Protein AF-A0AAP0BQ71-F1 (afdb_monomer_lite)

pLDDT: mean 83.01, std 11.77, range [46.38, 97.44]

Radius of gyration: 25.7 Å; chains: 1; bounding box: 79×38×67 Å

Foldseek 3Di:
DLVVVVPVDLVFKDLQQAAVVRDHDDPVLVSLVSLLCLLLLLLLLCQVSIDTDDPVVVVVSVVVSVVSPVVLVVVLVVVLVVVVVPVPPDVVVLVVLLVVLLVCQLVVCCVQVVDDSVLSNVQSVSLLLSVHHNPDDQRGSVSSNVCSPSSSVSSSSSVNVVVVVVVVVVVVVVVVVCVVCVPVVVVVVVVVVVVVVVVVVVVVVVVVVD

Sequence (210 aa):
MVLLIGAFSTHHFKGLRLDEKNESIPRKQFFFFSIYFQVVSITTVGYGDIVPLTDKVKVLSCFIAILRASVLNLFISSIISDIFDFRKIRIRYITFTVLIIFVLGVVVIHFTEKYNFGNSLYLTIMSFTSVGYDDISFKSSHGRLFASIWLILATTAWYLILNIVPIIIKRHRRDHELQRYPSIYDLTTRIRLEEKYKYVSLFLFSQLIC

Secondary structure (DSSP, 8-state):
-HHHHHHS-GGGBGGGT--TTSPPPPHHHHHHHHHHHHHHHHTT---SSS-B-SHHHHHHHHHHHHHHHHHHHHHHHHHHHHHHH-TT--HHHHHHHHHHHHHHHHHHHHHHH---HHHHHHHHHHHHTT---SSS---SHHHHHHHHHHHHHHHHHHHHHHHHHHHHHHHHHHHHHHHH-HHHHHHHHHHHHHHHHHHHHHHHHHHH--

Structure (mmCIF, N/CA/C/O backbone):
data_AF-A0AAP0BQ71-F1
#
_entry.id   AF-A0AAP0BQ71-F1
#
loop_
_atom_site.group_PDB
_atom_site.id
_atom_site.type_symbol
_atom_site.label_atom_id
_atom_site.label_alt_id
_atom_site.label_comp_id
_atom_site.label_asym_id
_atom_site.label_entity_id
_atom_site.label_seq_id
_atom_site.pdbx_PDB_ins_code
_atom_site.Cartn_x
_atom_site.Cartn_y
_atom_site.Cartn_z
_atom_site.occupancy
_atom_site.B_iso_or_equiv
_atom_site.auth_seq_id
_atom_site.auth_comp_id
_atom_site.auth_asym_id
_atom_site.auth_atom_id
_atom_site.pdbx_PDB_model_num
ATOM 1 N N . MET A 1 1 ? 4.556 12.831 15.016 1.00 49.97 1 MET A N 1
ATOM 2 C CA . MET A 1 1 ? 3.361 12.730 14.141 1.00 49.97 1 MET A CA 1
ATOM 3 C C . MET A 1 1 ? 2.256 11.843 14.731 1.00 49.97 1 MET A C 1
ATOM 5 O O . MET A 1 1 ? 1.148 12.336 14.874 1.00 49.97 1 MET A O 1
ATOM 9 N N . VAL A 1 2 ? 2.535 10.599 15.159 1.00 47.12 2 VAL A N 1
ATOM 10 C CA . VAL A 1 2 ? 1.573 9.729 15.893 1.00 47.12 2 VAL A CA 1
ATOM 11 C C . VAL A 1 2 ? 1.037 10.398 17.172 1.00 47.12 2 VAL A C 1
ATOM 13 O O . VAL A 1 2 ? -0.159 10.363 17.439 1.00 47.12 2 VAL A O 1
ATOM 16 N N . LEU A 1 3 ? 1.904 11.118 17.893 1.00 46.38 3 LEU A N 1
ATOM 17 C CA . LEU A 1 3 ? 1.552 11.858 19.112 1.00 46.38 3 LEU A CA 1
ATOM 18 C C . LEU A 1 3 ? 0.614 13.055 18.885 1.00 46.38 3 LEU A C 1
ATOM 20 O O . LEU A 1 3 ? -0.126 13.406 19.792 1.00 46.38 3 LEU A O 1
ATOM 24 N N . LEU A 1 4 ? 0.599 13.661 17.690 1.00 54.19 4 LEU A N 1
ATOM 25 C CA . LEU A 1 4 ? -0.272 14.813 17.411 1.00 54.19 4 LEU A CA 1
ATOM 26 C C . LEU A 1 4 ? -1.744 14.397 17.376 1.00 54.19 4 LEU A C 1
ATOM 28 O O . LEU A 1 4 ? -2.586 15.109 17.900 1.00 54.19 4 LEU A O 1
ATOM 32 N N . ILE A 1 5 ? -2.050 13.219 16.827 1.00 54.03 5 ILE A N 1
ATOM 33 C CA . ILE A 1 5 ? -3.418 12.678 16.831 1.00 54.03 5 ILE A CA 1
ATOM 34 C C . ILE A 1 5 ? -3.759 12.086 18.192 1.00 54.03 5 ILE A C 1
ATOM 36 O O . ILE A 1 5 ? -4.876 12.263 18.655 1.00 54.03 5 ILE A O 1
ATOM 40 N N . GLY A 1 6 ? -2.780 11.482 18.874 1.00 49.38 6 GLY A N 1
ATOM 41 C CA . GLY A 1 6 ? -2.972 11.043 20.253 1.00 49.38 6 GLY A CA 1
ATOM 42 C C . GLY A 1 6 ? -3.262 12.185 21.239 1.00 49.38 6 GLY A C 1
ATOM 43 O O . GLY A 1 6 ? -3.907 11.954 22.258 1.00 49.38 6 GLY A O 1
ATOM 44 N N . ALA A 1 7 ? -2.821 13.410 20.925 1.00 4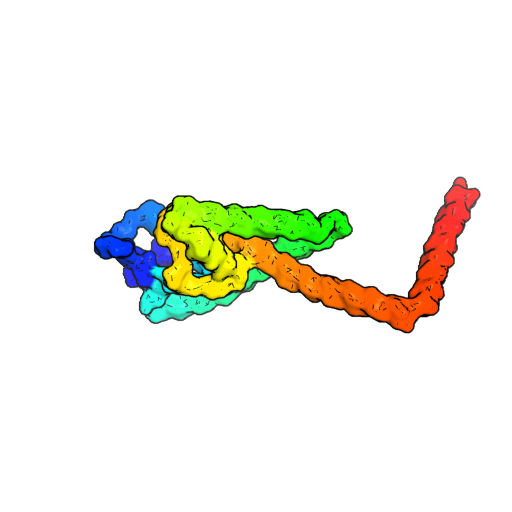9.38 7 ALA A N 1
ATOM 45 C CA . ALA A 1 7 ? -3.110 14.622 21.689 1.00 49.38 7 ALA A CA 1
ATOM 46 C C . ALA A 1 7 ? -4.485 15.239 21.363 1.00 49.38 7 ALA A C 1
ATOM 48 O O . ALA A 1 7 ? -5.067 15.913 22.214 1.00 49.38 7 ALA A O 1
ATOM 49 N N . PHE A 1 8 ? -5.035 15.001 20.166 1.00 55.22 8 PHE A N 1
ATOM 50 C CA . PHE A 1 8 ? -6.410 15.382 19.842 1.00 55.22 8 PHE A CA 1
ATOM 51 C C . PHE A 1 8 ? -7.369 14.338 20.422 1.00 55.22 8 PHE A C 1
ATOM 53 O O . PHE A 1 8 ? -7.457 13.209 19.949 1.00 55.22 8 PHE A O 1
ATOM 60 N N . SER A 1 9 ? -8.084 14.734 21.475 1.00 56.66 9 SER A N 1
ATOM 61 C CA . SER A 1 9 ? -9.090 13.922 22.168 1.00 56.66 9 SER A CA 1
ATOM 62 C C . SER A 1 9 ? -10.019 13.158 21.204 1.00 56.66 9 SER A C 1
ATOM 64 O O . SER A 1 9 ? -10.401 13.680 20.150 1.00 56.66 9 SER A O 1
ATOM 66 N N . THR A 1 10 ? -10.428 11.942 21.595 1.00 59.53 10 THR A N 1
ATOM 67 C CA . THR A 1 10 ? -11.352 11.032 20.873 1.00 59.53 10 THR A CA 1
ATOM 68 C C . THR A 1 10 ? -12.600 11.734 20.331 1.00 59.53 10 THR A C 1
ATOM 70 O O . THR A 1 10 ? -13.155 11.329 19.313 1.00 59.53 10 THR A O 1
ATOM 73 N N . HIS A 1 11 ? -13.016 12.836 20.957 1.00 60.19 11 HIS A N 1
ATOM 74 C CA . HIS A 1 11 ? -14.148 13.661 20.546 1.00 60.19 11 HIS A CA 1
ATOM 75 C C . HIS A 1 11 ? -14.000 14.355 19.179 1.00 60.19 11 HIS A C 1
ATOM 77 O O . HIS A 1 11 ? -14.983 14.891 18.671 1.00 60.19 11 HIS A O 1
ATOM 83 N N . HIS A 1 12 ? -12.826 14.360 18.550 1.00 72.75 12 HIS A N 1
ATOM 84 C CA . HIS A 1 12 ? -12.637 15.021 17.253 1.00 72.75 12 HIS A CA 1
ATOM 85 C C . HIS A 1 12 ? -12.778 14.101 16.032 1.00 72.75 12 HIS A C 1
ATOM 87 O O . HIS A 1 12 ? -12.750 14.604 14.908 1.00 72.75 12 HIS A O 1
ATOM 93 N N . PHE A 1 13 ? -12.975 12.791 16.219 1.00 73.75 13 PHE A N 1
ATOM 94 C CA . PHE A 1 13 ? -12.982 11.805 15.131 1.00 73.75 13 PHE A CA 1
ATOM 95 C C . PHE A 1 13 ? -14.179 10.843 15.214 1.00 73.75 13 PHE A C 1
ATOM 97 O O . PHE A 1 13 ? -14.529 10.372 16.294 1.00 73.75 13 PHE A O 1
ATOM 104 N N . LYS A 1 14 ? -14.807 10.536 14.067 1.00 70.44 14 LYS A N 1
ATOM 105 C CA . LYS A 1 14 ? -16.031 9.707 13.985 1.00 70.44 14 LYS A CA 1
ATOM 106 C C . LYS A 1 14 ? -15.783 8.255 14.405 1.00 70.44 14 LYS A C 1
ATOM 108 O O . LYS A 1 14 ? -16.442 7.771 15.315 1.00 70.44 14 LYS A O 1
ATOM 113 N N . GLY A 1 15 ? -14.779 7.605 13.819 1.00 64.25 15 GLY A N 1
ATOM 114 C CA . GLY A 1 15 ? -14.428 6.203 14.093 1.00 64.25 15 GLY A CA 1
ATOM 115 C C . GLY A 1 15 ? -13.671 5.954 15.404 1.00 64.25 15 GLY A C 1
ATOM 116 O O . GLY A 1 15 ? -13.185 4.852 15.626 1.00 64.25 15 GLY A O 1
ATOM 117 N N . LEU A 1 16 ? -13.522 6.975 16.255 1.00 64.44 16 LEU A N 1
ATOM 118 C CA . LEU A 1 16 ? -12.805 6.923 17.539 1.00 64.44 16 LEU A CA 1
ATOM 119 C C . LEU A 1 16 ? -13.714 7.222 18.746 1.00 64.44 16 LEU A C 1
ATOM 121 O O . LEU A 1 16 ? -13.252 7.153 19.885 1.00 64.44 16 LEU A O 1
ATOM 125 N N . ARG A 1 17 ? -14.981 7.590 18.508 1.00 56.19 17 ARG A N 1
ATOM 126 C CA . ARG A 1 17 ? -15.933 7.972 19.561 1.00 56.19 17 ARG A CA 1
ATOM 127 C C . ARG A 1 17 ? -16.641 6.776 20.190 1.00 56.19 17 ARG A C 1
ATOM 129 O O . ARG A 1 17 ? -16.822 6.780 21.403 1.00 56.19 17 ARG A O 1
ATOM 136 N N . LEU A 1 18 ? -17.066 5.812 19.380 1.00 60.44 18 LEU A N 1
ATOM 137 C CA . LEU A 1 18 ? -17.974 4.741 19.780 1.00 60.44 18 LEU A CA 1
ATOM 138 C C . LEU A 1 18 ? -17.615 3.476 18.998 1.00 60.44 18 LEU A C 1
ATOM 140 O O . LEU A 1 18 ? -17.388 3.553 17.788 1.00 60.44 18 LEU A O 1
ATOM 144 N N . ASP A 1 19 ? -17.517 2.339 19.683 1.00 62.53 19 ASP A N 1
ATOM 145 C CA . ASP A 1 19 ? -17.457 1.041 19.014 1.00 62.53 19 ASP A CA 1
ATOM 146 C C . ASP A 1 19 ? -18.825 0.689 18.388 1.00 62.53 19 ASP A C 1
ATOM 148 O O . ASP A 1 19 ? -19.813 1.409 18.546 1.00 62.53 19 ASP A O 1
ATOM 152 N N . GLU A 1 20 ? -18.906 -0.429 17.664 1.00 60.75 20 GLU A N 1
ATOM 153 C CA . GLU A 1 20 ? -20.153 -0.912 17.038 1.00 60.75 20 GLU A CA 1
ATOM 154 C C . GLU A 1 20 ? -21.287 -1.154 18.066 1.00 60.75 20 GLU A C 1
ATOM 156 O O . GLU A 1 20 ? -22.451 -1.262 17.688 1.00 60.75 20 GLU A O 1
ATOM 161 N N . LYS A 1 21 ? -20.963 -1.191 19.369 1.00 57.28 21 LYS A N 1
ATOM 162 C CA . LYS A 1 21 ? -21.873 -1.359 20.512 1.00 57.28 21 LYS A CA 1
ATOM 163 C C . LYS A 1 21 ? -22.144 -0.059 21.278 1.00 57.28 21 LYS A C 1
ATOM 165 O O . LYS A 1 21 ? -22.788 -0.099 22.324 1.00 57.28 21 LYS A O 1
ATOM 170 N N . ASN A 1 22 ? -21.731 1.090 20.743 1.00 64.44 22 ASN A N 1
ATOM 171 C CA . ASN A 1 22 ? -21.926 2.403 21.352 1.00 64.44 22 ASN A CA 1
ATOM 172 C C . ASN A 1 22 ? -21.173 2.590 22.692 1.00 64.44 22 ASN A C 1
ATOM 174 O O . ASN A 1 22 ? -21.578 3.404 23.523 1.00 64.44 22 ASN A O 1
ATOM 178 N N . GLU A 1 23 ? -20.070 1.863 22.901 1.00 66.19 23 GLU A N 1
ATOM 179 C CA . GLU A 1 23 ? -19.183 1.991 24.064 1.00 66.19 23 GLU A CA 1
ATOM 180 C C . GLU A 1 23 ? -17.911 2.795 23.742 1.00 66.19 23 GLU A C 1
ATOM 182 O O . GLU A 1 23 ? -17.403 2.814 22.616 1.00 66.19 23 GLU A O 1
ATOM 187 N N . SER A 1 24 ? -17.363 3.479 24.754 1.00 65.25 24 SER A N 1
ATOM 188 C CA . SER A 1 24 ? -16.108 4.222 24.616 1.00 65.25 24 SER A CA 1
ATOM 189 C C . SER A 1 24 ? -14.922 3.270 24.452 1.00 65.25 24 SER A C 1
ATOM 191 O O . SER A 1 24 ? -14.702 2.396 25.292 1.00 65.25 24 SER A O 1
ATOM 193 N N . ILE A 1 25 ? -14.105 3.487 23.422 1.00 68.06 25 ILE A N 1
ATOM 194 C CA . ILE A 1 25 ? -12.955 2.629 23.114 1.00 68.06 25 ILE A CA 1
ATOM 195 C C . ILE A 1 25 ? -11.933 2.632 24.276 1.00 68.06 25 ILE A C 1
ATOM 197 O O . ILE A 1 25 ? -11.499 3.706 24.711 1.00 68.06 25 ILE A O 1
ATOM 201 N N . PRO A 1 26 ? -11.466 1.457 24.755 1.00 68.44 26 PRO A N 1
ATOM 202 C CA . PRO A 1 26 ? -10.446 1.368 25.797 1.00 68.44 26 PRO A CA 1
ATOM 203 C C . PRO A 1 26 ? -9.150 2.088 25.408 1.00 68.44 26 PRO A C 1
ATOM 205 O O . PRO A 1 26 ? -8.645 1.939 24.293 1.00 68.44 26 PRO A O 1
ATOM 208 N N . ARG A 1 27 ? -8.521 2.783 26.366 1.00 67.06 27 ARG A N 1
ATOM 209 C CA . ARG A 1 27 ? -7.310 3.601 26.134 1.00 67.06 27 ARG A CA 1
ATOM 210 C C . ARG A 1 27 ? -6.148 2.828 25.474 1.00 67.06 27 ARG A C 1
ATOM 212 O O . ARG A 1 27 ? -5.371 3.419 24.733 1.00 67.06 27 ARG A O 1
ATOM 219 N N . LYS A 1 28 ? -6.040 1.508 25.690 1.00 68.50 28 LYS A N 1
ATOM 220 C CA . LYS A 1 28 ? -5.034 0.646 25.030 1.00 68.50 28 LYS A CA 1
ATOM 221 C C . LYS A 1 28 ? -5.298 0.449 23.531 1.00 68.50 28 LYS A C 1
ATOM 223 O O . LYS A 1 28 ? -4.353 0.386 22.755 1.00 68.50 28 LYS A O 1
ATOM 228 N N . GLN A 1 29 ? -6.561 0.376 23.113 1.00 74.06 29 GLN A N 1
ATOM 229 C CA . GLN A 1 29 ? -6.929 0.193 21.705 1.00 74.06 29 GLN A CA 1
ATOM 230 C C . GLN A 1 29 ? -6.751 1.487 20.903 1.00 74.06 29 GLN A C 1
ATOM 232 O O . GLN A 1 29 ? -6.380 1.445 19.734 1.00 74.06 29 GLN A O 1
ATOM 237 N N . PHE A 1 30 ? -6.902 2.642 21.556 1.00 76.56 30 PHE A N 1
ATOM 238 C CA . PHE A 1 30 ? -6.704 3.963 20.954 1.00 76.56 30 PHE A CA 1
ATOM 239 C C . PHE A 1 30 ? -5.332 4.135 20.276 1.00 76.56 30 PHE A C 1
ATOM 241 O O . PHE A 1 30 ? -5.219 4.777 19.229 1.00 76.56 30 PHE A O 1
ATOM 248 N N . PHE A 1 31 ? -4.290 3.513 20.836 1.00 78.88 31 PHE A N 1
ATOM 249 C CA . PHE A 1 31 ? -2.960 3.488 20.230 1.00 78.88 31 PHE A CA 1
ATOM 250 C C . PHE A 1 31 ? -2.970 2.820 18.845 1.00 78.88 31 PHE A C 1
ATOM 252 O O . PHE A 1 31 ? -2.483 3.407 17.877 1.00 78.88 31 PHE A O 1
ATOM 259 N N . PHE A 1 32 ? -3.584 1.637 18.728 1.00 83.00 32 PHE A N 1
ATOM 260 C CA . PHE A 1 32 ? -3.690 0.914 17.457 1.00 83.00 32 PHE A CA 1
ATOM 261 C C . PHE A 1 32 ? -4.527 1.678 16.430 1.00 83.00 32 PHE A C 1
ATOM 263 O O . PHE A 1 32 ? -4.139 1.743 15.270 1.00 83.00 32 PHE A O 1
ATOM 270 N N . PHE A 1 33 ? -5.619 2.324 16.850 1.00 82.69 33 PHE A N 1
ATOM 271 C CA . PHE A 1 33 ? -6.431 3.169 15.967 1.00 82.69 33 PHE A CA 1
ATOM 272 C C . PHE A 1 33 ? -5.637 4.361 15.426 1.00 82.69 33 PHE A C 1
ATOM 274 O O . PHE A 1 33 ? -5.736 4.688 14.245 1.00 82.69 33 PHE A O 1
ATOM 281 N N . SER A 1 34 ? -4.834 4.999 16.281 1.00 81.12 34 SER A N 1
ATOM 282 C CA . SER A 1 34 ? -4.032 6.162 15.902 1.00 81.12 34 SER A CA 1
ATOM 283 C C . SER A 1 34 ? -2.955 5.798 14.884 1.00 81.12 34 SER A C 1
ATOM 285 O O . SER A 1 34 ? -2.792 6.507 13.894 1.00 81.12 34 SER A O 1
ATOM 287 N N . ILE A 1 35 ? -2.228 4.695 15.097 1.00 84.88 35 ILE A N 1
ATOM 288 C CA . ILE A 1 35 ? -1.228 4.219 14.131 1.00 84.88 35 ILE A CA 1
ATOM 289 C C . ILE A 1 35 ? -1.905 3.800 12.830 1.00 84.88 35 ILE A C 1
ATOM 291 O O . ILE A 1 35 ? -1.471 4.227 11.764 1.00 84.88 35 ILE A O 1
ATOM 295 N N . TYR A 1 36 ? -2.995 3.042 12.912 1.00 89.31 36 TYR A N 1
ATOM 296 C CA . TYR A 1 36 ? -3.752 2.614 11.744 1.00 89.31 36 TYR A CA 1
ATOM 297 C C . TYR A 1 36 ? -4.215 3.804 10.896 1.00 89.31 36 TYR A C 1
ATOM 299 O O . TYR A 1 36 ? -3.911 3.854 9.709 1.00 89.31 36 TYR A O 1
ATOM 307 N N . PHE A 1 37 ? -4.834 4.824 11.501 1.00 86.44 37 PHE A N 1
ATOM 308 C CA . PHE A 1 37 ? -5.263 6.027 10.781 1.00 86.44 37 PHE A CA 1
ATOM 309 C C . PHE A 1 37 ? -4.094 6.743 10.085 1.00 86.44 37 PHE A C 1
ATOM 311 O O . PHE A 1 37 ? -4.215 7.218 8.953 1.00 86.44 37 PHE A O 1
ATOM 318 N N . GLN A 1 38 ? -2.939 6.810 10.751 1.00 85.38 38 GLN A N 1
ATOM 319 C CA . GLN A 1 38 ? -1.729 7.409 10.190 1.00 85.38 38 GLN A CA 1
ATOM 320 C C . GLN A 1 38 ? -1.205 6.609 8.998 1.00 85.38 38 GLN A C 1
ATOM 322 O O . GLN A 1 38 ? -0.854 7.208 7.983 1.00 85.38 38 GLN A O 1
ATOM 327 N N . VAL A 1 39 ? -1.175 5.278 9.109 1.00 89.50 39 VAL A N 1
ATOM 328 C CA . VAL A 1 39 ? -0.712 4.387 8.042 1.00 89.50 39 VAL A CA 1
ATOM 329 C C . VAL A 1 39 ? -1.666 4.426 6.854 1.00 89.50 39 VAL A C 1
ATOM 331 O O . VAL A 1 39 ? -1.222 4.625 5.730 1.00 89.50 39 VAL A O 1
ATOM 334 N N . VAL A 1 40 ? -2.974 4.327 7.077 1.00 90.88 40 VAL A N 1
ATOM 335 C CA . VAL A 1 40 ? -3.992 4.413 6.016 1.00 90.88 40 VAL A CA 1
ATOM 336 C C . VAL A 1 40 ? -3.917 5.751 5.277 1.00 90.88 40 VAL A C 1
ATOM 338 O O . VAL A 1 40 ? -4.057 5.795 4.058 1.00 90.88 40 VAL A O 1
ATOM 341 N N . SER A 1 41 ? -3.631 6.839 5.999 1.00 88.75 41 SER A N 1
ATOM 342 C CA . SER A 1 41 ? -3.435 8.159 5.394 1.00 88.75 41 SER A CA 1
ATOM 343 C C . SER A 1 41 ? -2.114 8.273 4.627 1.00 88.75 41 SER A C 1
ATOM 345 O O . SER A 1 41 ? -2.098 8.831 3.536 1.00 88.75 41 SER A O 1
ATOM 347 N N . ILE A 1 42 ? -0.991 7.800 5.190 1.00 88.38 42 ILE A N 1
ATOM 348 C CA . ILE A 1 42 ? 0.329 7.941 4.549 1.00 88.38 42 ILE A CA 1
ATOM 349 C C . ILE A 1 42 ? 0.447 7.056 3.309 1.00 88.38 42 ILE A C 1
ATOM 351 O O . ILE A 1 42 ? 1.017 7.496 2.322 1.00 88.38 42 ILE A O 1
ATOM 355 N N . THR A 1 43 ? 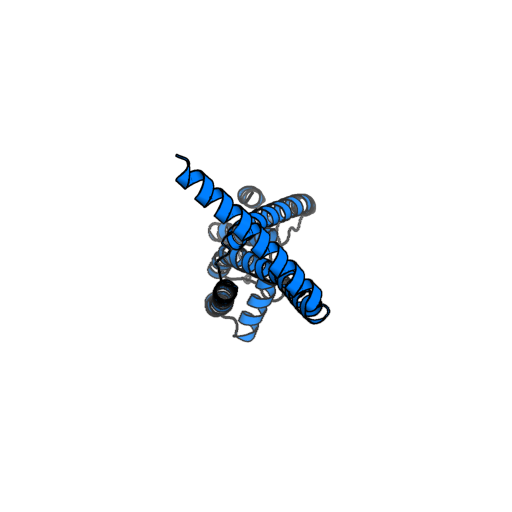-0.153 5.863 3.345 1.00 90.88 43 THR A N 1
ATOM 356 C CA . THR A 1 43 ? -0.267 4.925 2.212 1.00 90.88 43 THR A CA 1
ATOM 357 C C . THR A 1 43 ? -1.294 5.355 1.174 1.00 90.88 43 THR A C 1
ATOM 359 O O . THR A 1 43 ? -1.435 4.696 0.151 1.00 90.88 43 THR A O 1
ATOM 362 N N . THR A 1 44 ? -2.002 6.464 1.409 1.00 91.38 44 THR A N 1
ATOM 363 C CA . THR A 1 44 ? -3.037 7.025 0.526 1.00 91.38 44 THR A CA 1
ATOM 364 C C . THR A 1 44 ? -4.230 6.104 0.257 1.00 91.38 44 THR A C 1
ATOM 366 O O . THR A 1 44 ? -5.071 6.442 -0.563 1.00 91.38 44 THR A O 1
ATOM 369 N N . VAL A 1 45 ? -4.348 4.988 0.987 1.00 93.31 45 VAL A N 1
ATOM 370 C CA . VAL A 1 45 ? -5.483 4.060 0.878 1.00 93.31 45 VAL A CA 1
ATOM 371 C C . VAL A 1 45 ? -6.770 4.743 1.327 1.00 93.31 45 VAL A C 1
ATOM 373 O O . VAL A 1 45 ? -7.770 4.671 0.634 1.00 93.31 45 VAL A O 1
ATOM 376 N N . GLY A 1 46 ? -6.737 5.426 2.476 1.00 90.94 46 GLY A N 1
ATOM 377 C CA . GLY A 1 46 ? -7.801 6.352 2.868 1.00 90.94 46 GLY A CA 1
ATOM 378 C C . GLY A 1 46 ? -9.213 5.769 3.014 1.00 90.94 46 GLY A C 1
ATOM 379 O O . GLY A 1 46 ? -10.137 6.434 2.566 1.00 90.94 46 GLY A O 1
ATOM 380 N N . TYR A 1 47 ? -9.399 4.620 3.685 1.00 91.56 47 TYR A N 1
ATOM 381 C CA . TYR A 1 47 ? -10.709 3.940 3.792 1.00 91.56 47 TYR A CA 1
ATOM 382 C C . TYR A 1 47 ? -11.897 4.839 4.148 1.00 91.56 47 TYR A C 1
ATOM 384 O O . TYR A 1 47 ? -12.990 4.598 3.668 1.00 91.56 47 TYR A O 1
ATOM 392 N N . GLY A 1 48 ? -11.710 5.865 4.984 1.00 87.81 48 GLY A N 1
ATOM 393 C CA . GLY A 1 48 ? -12.801 6.758 5.404 1.00 87.81 48 GLY A CA 1
ATOM 394 C C . GLY A 1 48 ? -13.528 6.317 6.680 1.00 87.81 48 GLY A C 1
ATOM 395 O O . GLY A 1 48 ? -14.360 7.061 7.200 1.00 87.81 48 GLY A O 1
ATOM 396 N N . ASP A 1 49 ? -13.121 5.191 7.258 1.00 87.12 49 ASP A N 1
ATOM 397 C CA . ASP A 1 49 ? -13.651 4.631 8.505 1.00 87.12 49 ASP A CA 1
ATOM 398 C C . ASP A 1 49 ? -13.346 5.509 9.733 1.00 87.12 49 ASP A C 1
ATOM 400 O O . ASP A 1 49 ? -14.127 5.616 10.686 1.00 87.12 49 ASP A O 1
ATOM 404 N N . ILE A 1 50 ? -12.206 6.201 9.706 1.00 85.69 50 ILE A N 1
ATOM 405 C CA . ILE A 1 50 ? -11.802 7.193 10.700 1.00 85.69 50 ILE A CA 1
ATOM 406 C C . ILE A 1 50 ? -11.627 8.539 10.002 1.00 85.69 50 ILE A C 1
ATOM 408 O O . ILE A 1 50 ? -10.686 8.744 9.241 1.00 85.69 50 ILE A O 1
ATOM 412 N N . VAL A 1 51 ? -12.508 9.492 10.316 1.00 84.00 51 VAL A N 1
ATOM 413 C CA . VAL A 1 51 ? -12.494 10.834 9.715 1.00 84.00 51 VAL A CA 1
ATOM 414 C C . VAL A 1 51 ? -12.572 11.949 10.757 1.00 84.00 51 VAL A C 1
ATOM 416 O O . VAL A 1 51 ? -13.233 11.781 11.794 1.00 84.00 51 VAL A O 1
ATOM 419 N N . PRO A 1 52 ? -11.916 13.098 10.499 1.00 83.94 52 PRO A N 1
ATOM 420 C CA . PRO A 1 52 ? -12.006 14.271 11.357 1.00 83.94 52 PRO A CA 1
ATOM 421 C C . PRO A 1 52 ? -13.399 14.910 11.273 1.00 83.94 52 PRO A C 1
ATOM 423 O O . PRO A 1 52 ? -13.917 15.182 10.192 1.00 83.94 52 PRO A O 1
ATOM 426 N N . LEU A 1 53 ? -14.001 15.191 12.429 1.00 82.56 53 LEU A N 1
ATOM 427 C CA . LEU A 1 53 ? -15.347 15.765 12.528 1.00 82.56 53 LEU A CA 1
ATOM 428 C C . LEU A 1 53 ? -15.331 17.292 12.584 1.00 82.56 53 LEU A C 1
ATOM 430 O O . LEU A 1 53 ? -16.121 17.950 11.911 1.00 82.56 53 LEU A O 1
ATOM 434 N N . THR A 1 54 ? -14.429 17.860 13.383 1.00 85.00 54 THR A N 1
ATOM 435 C CA . THR A 1 54 ? -14.369 19.309 13.619 1.00 85.00 54 THR A CA 1
ATOM 436 C C . THR A 1 54 ? -13.545 20.026 12.560 1.00 85.00 54 THR A C 1
ATOM 438 O O . THR A 1 54 ? -12.469 19.547 12.196 1.00 85.00 54 THR A O 1
ATOM 441 N N . ASP A 1 55 ? -13.977 21.219 12.157 1.00 86.25 55 ASP A N 1
ATOM 442 C CA . ASP A 1 55 ? -13.354 21.975 11.061 1.00 86.25 55 ASP A CA 1
ATOM 443 C C . ASP A 1 55 ? -11.878 22.300 11.312 1.00 86.25 55 ASP A C 1
ATOM 445 O O . ASP A 1 55 ? -11.054 22.158 10.412 1.00 86.25 55 ASP A O 1
ATOM 449 N N . LYS A 1 56 ? -11.505 22.593 12.565 1.00 81.44 56 LYS A N 1
ATOM 450 C CA . LYS A 1 56 ? -10.099 22.791 12.964 1.00 81.44 56 LYS A CA 1
ATOM 451 C C . LYS A 1 56 ? -9.212 21.591 12.603 1.00 81.44 56 LYS A C 1
ATOM 453 O O . LYS A 1 56 ? -8.110 21.755 12.089 1.00 81.44 56 LYS A O 1
ATOM 458 N N . VAL A 1 57 ? -9.702 20.377 12.853 1.00 80.81 57 VAL A N 1
ATOM 459 C CA . VAL A 1 57 ? -8.953 19.135 12.605 1.00 80.81 57 VAL A CA 1
ATOM 460 C C . VAL A 1 57 ? -8.990 18.752 11.126 1.00 80.81 57 VAL A C 1
ATOM 462 O O . VAL A 1 57 ? -8.006 18.209 10.630 1.00 80.81 57 VAL A O 1
ATOM 465 N N . LYS A 1 58 ? -10.060 19.083 10.391 1.00 84.12 58 LYS A N 1
ATOM 466 C CA . LYS A 1 58 ? -10.102 18.924 8.926 1.00 84.12 58 LYS A CA 1
ATOM 467 C C . LYS A 1 58 ? -9.019 19.766 8.250 1.00 84.12 58 LYS A C 1
ATOM 469 O O . LYS A 1 58 ? -8.214 19.216 7.507 1.00 84.12 58 LYS A O 1
ATOM 474 N N . VAL A 1 59 ? -8.940 21.059 8.583 1.00 87.19 59 VAL A N 1
ATOM 475 C CA . VAL A 1 59 ? -7.922 21.975 8.038 1.00 87.19 59 VAL A CA 1
ATOM 476 C C . VAL A 1 59 ? -6.513 21.468 8.343 1.00 87.19 59 VAL A C 1
ATOM 478 O O . VAL A 1 59 ? -5.686 21.359 7.440 1.00 87.19 59 VAL A O 1
ATOM 481 N N . LEU A 1 60 ? -6.248 21.075 9.592 1.00 82.50 60 LEU A N 1
ATOM 482 C CA . LEU A 1 60 ? -4.962 20.489 9.974 1.00 82.50 60 LEU A CA 1
ATOM 483 C C . LEU A 1 60 ? -4.651 19.200 9.190 1.00 82.50 60 LEU A C 1
ATOM 485 O O . LEU A 1 60 ? -3.515 18.989 8.764 1.00 82.50 60 LEU A O 1
ATOM 489 N N . SER A 1 61 ? -5.656 18.346 8.976 1.00 81.38 61 SER A N 1
ATOM 490 C CA . SER A 1 61 ? -5.498 17.087 8.242 1.00 81.38 61 SER A CA 1
ATOM 491 C C . SER A 1 61 ? -5.096 17.316 6.787 1.00 81.38 61 SER A C 1
ATOM 493 O O . SER A 1 61 ? -4.289 16.543 6.279 1.00 81.38 61 SER A O 1
ATOM 495 N N . CYS A 1 62 ? -5.570 18.389 6.146 1.00 84.75 62 CYS A N 1
ATOM 496 C CA . CYS A 1 62 ? -5.163 18.748 4.785 1.00 84.75 62 CYS A CA 1
ATOM 497 C C . CYS A 1 62 ? -3.652 19.011 4.686 1.00 84.75 62 CYS A C 1
ATOM 499 O O . CYS A 1 62 ? -2.976 18.416 3.849 1.00 84.75 62 CYS A O 1
ATOM 501 N N . PHE A 1 63 ? -3.093 19.843 5.573 1.00 84.81 63 PHE A N 1
ATOM 502 C CA . PHE A 1 63 ? -1.651 20.133 5.573 1.00 84.81 63 PHE A CA 1
ATOM 503 C C . PHE A 1 63 ? -0.813 18.886 5.861 1.00 84.81 63 PHE A C 1
ATOM 505 O O . PHE A 1 63 ? 0.193 18.627 5.198 1.00 84.81 63 PHE A O 1
ATOM 512 N N . ILE A 1 64 ? -1.245 18.079 6.833 1.00 82.00 64 ILE A N 1
ATOM 513 C CA . ILE A 1 64 ? -0.543 16.846 7.186 1.00 82.00 64 ILE A CA 1
ATOM 514 C C . ILE A 1 64 ? -0.627 15.819 6.045 1.00 82.00 64 ILE A C 1
ATOM 516 O O . ILE A 1 64 ? 0.342 15.097 5.825 1.00 82.00 64 ILE A O 1
ATOM 520 N N . ALA A 1 65 ? -1.736 15.743 5.302 1.00 82.50 65 ALA A N 1
ATOM 521 C CA . ALA A 1 65 ? -1.882 14.822 4.173 1.00 82.50 65 ALA A CA 1
ATOM 522 C C . ALA A 1 65 ? -0.839 15.082 3.075 1.00 82.50 65 ALA A C 1
ATOM 524 O O . ALA A 1 65 ? -0.216 14.136 2.594 1.00 82.50 65 ALA A O 1
ATOM 525 N N . ILE A 1 66 ? -0.576 16.353 2.753 1.00 85.12 66 ILE A N 1
ATOM 526 C CA . ILE A 1 66 ? 0.462 16.739 1.783 1.00 85.12 66 ILE A CA 1
ATOM 527 C C . ILE A 1 66 ? 1.845 16.300 2.277 1.00 85.12 66 ILE A C 1
ATOM 529 O O . ILE A 1 66 ? 2.598 15.659 1.545 1.00 85.12 66 ILE A O 1
ATOM 533 N N . LEU A 1 67 ? 2.172 16.596 3.539 1.00 84.69 67 LEU A N 1
ATOM 534 C CA . LEU A 1 67 ? 3.449 16.197 4.133 1.00 84.69 67 LEU A CA 1
ATOM 535 C C . LEU A 1 67 ? 3.626 14.669 4.120 1.00 84.69 67 LEU A C 1
ATOM 537 O O . LEU A 1 67 ? 4.692 14.167 3.767 1.00 84.69 67 LEU A O 1
ATOM 541 N N . ARG A 1 68 ? 2.572 13.929 4.480 1.00 82.62 68 ARG A N 1
ATOM 542 C CA . ARG A 1 68 ? 2.548 12.460 4.502 1.00 82.62 68 ARG A CA 1
ATOM 543 C C . ARG A 1 68 ? 2.826 11.862 3.122 1.00 82.62 68 ARG A C 1
ATOM 545 O O . ARG A 1 68 ? 3.699 11.003 3.016 1.00 82.62 68 ARG A O 1
ATOM 552 N N . ALA A 1 69 ? 2.126 12.329 2.088 1.00 80.56 69 ALA A N 1
ATOM 553 C CA . ALA A 1 69 ? 2.297 11.829 0.724 1.00 80.56 69 ALA A CA 1
ATOM 554 C C . ALA A 1 69 ? 3.737 12.035 0.218 1.00 80.56 69 ALA A C 1
ATOM 556 O O . ALA A 1 69 ? 4.333 11.127 -0.363 1.00 80.56 69 ALA A O 1
ATOM 557 N N . SER A 1 70 ? 4.332 13.196 0.508 1.00 85.12 70 SER A N 1
ATOM 558 C CA . SER A 1 70 ? 5.724 13.491 0.150 1.00 85.12 70 SER A CA 1
ATOM 559 C C . SER A 1 70 ? 6.716 12.540 0.824 1.00 85.12 70 SER A C 1
ATOM 561 O O . SER A 1 70 ? 7.610 12.017 0.164 1.00 85.12 70 SER A O 1
ATOM 563 N N . VAL A 1 71 ? 6.542 12.263 2.122 1.00 84.88 71 VAL A N 1
ATOM 564 C CA . VAL A 1 71 ? 7.433 11.359 2.871 1.00 84.88 71 VAL A CA 1
ATOM 565 C C . VAL A 1 71 ? 7.386 9.934 2.318 1.00 84.88 71 VAL A C 1
ATOM 567 O O . VAL A 1 71 ? 8.442 9.328 2.130 1.00 84.88 71 VAL A O 1
ATOM 570 N N . LEU A 1 72 ? 6.194 9.402 2.018 1.00 82.94 72 LEU A N 1
ATOM 571 C CA . LEU A 1 72 ? 6.078 8.052 1.461 1.00 82.94 72 LEU A CA 1
ATOM 572 C C . LEU A 1 72 ? 6.759 7.945 0.096 1.00 82.94 72 LEU A C 1
ATOM 574 O O . LEU A 1 72 ? 7.520 7.007 -0.132 1.00 82.94 72 LEU A O 1
ATOM 578 N N . ASN A 1 73 ? 6.512 8.907 -0.795 1.00 82.19 73 ASN A N 1
ATOM 579 C CA . ASN A 1 73 ? 7.079 8.885 -2.141 1.00 82.19 73 ASN A CA 1
ATOM 580 C C . ASN A 1 73 ? 8.614 8.906 -2.116 1.00 82.19 73 ASN A C 1
ATOM 582 O O . ASN A 1 73 ? 9.241 8.164 -2.871 1.00 82.19 73 ASN A O 1
ATOM 586 N N . LEU A 1 74 ? 9.227 9.698 -1.228 1.00 87.00 74 LEU A N 1
ATOM 587 C CA . LEU A 1 74 ? 10.684 9.719 -1.056 1.00 87.00 74 LEU A CA 1
ATOM 588 C C . LEU A 1 74 ? 11.217 8.375 -0.541 1.00 87.00 74 LEU A C 1
ATOM 590 O O . LEU A 1 74 ? 12.191 7.850 -1.078 1.00 87.00 74 LEU A O 1
ATOM 594 N N . PHE A 1 75 ? 10.552 7.795 0.461 1.00 86.19 75 PHE A N 1
ATOM 595 C CA . PHE A 1 75 ? 10.945 6.512 1.040 1.00 86.19 75 PHE A CA 1
ATOM 596 C C . PHE A 1 75 ? 10.856 5.365 0.024 1.00 86.19 75 PHE A C 1
ATOM 598 O O . PHE A 1 75 ? 11.817 4.619 -0.160 1.00 86.19 75 PHE A O 1
ATOM 605 N N . ILE A 1 76 ? 9.730 5.267 -0.692 1.00 83.75 76 ILE A N 1
ATOM 606 C CA . ILE A 1 76 ? 9.535 4.268 -1.748 1.00 83.75 76 ILE A CA 1
ATOM 607 C C . ILE A 1 76 ? 10.569 4.465 -2.861 1.00 83.75 76 ILE A C 1
ATOM 609 O O . ILE A 1 76 ? 11.159 3.488 -3.311 1.00 83.75 76 ILE A O 1
ATOM 613 N N . SER A 1 77 ? 10.839 5.705 -3.282 1.00 84.31 77 SER A N 1
ATOM 614 C CA . SER A 1 77 ? 11.814 5.979 -4.349 1.00 84.31 77 SER A CA 1
ATOM 615 C C . SER A 1 77 ? 13.226 5.510 -3.990 1.00 84.31 77 SER A C 1
ATOM 617 O O . SER A 1 77 ? 13.908 4.950 -4.847 1.00 84.31 77 SER A O 1
ATOM 619 N N . SER A 1 78 ? 13.643 5.668 -2.727 1.00 86.62 78 SER A N 1
ATOM 620 C CA . SER A 1 78 ? 14.924 5.138 -2.238 1.00 86.62 78 SER A CA 1
ATOM 621 C C . SER A 1 78 ? 14.971 3.613 -2.347 1.00 86.62 78 SER A C 1
ATOM 623 O O . SER A 1 78 ? 15.882 3.072 -2.964 1.00 86.62 78 SER A O 1
ATOM 625 N N . ILE A 1 79 ? 13.943 2.924 -1.833 1.00 83.56 79 ILE A N 1
ATOM 626 C CA . ILE A 1 79 ? 13.856 1.455 -1.875 1.00 83.56 79 ILE A CA 1
ATOM 627 C C . ILE A 1 79 ? 13.877 0.946 -3.316 1.00 83.56 79 ILE A C 1
ATOM 629 O O . ILE A 1 79 ? 14.562 -0.023 -3.632 1.00 83.56 79 ILE A O 1
ATOM 633 N N . ILE A 1 80 ? 13.111 1.590 -4.197 1.00 80.06 80 ILE A N 1
ATOM 634 C CA . ILE A 1 80 ? 13.051 1.240 -5.613 1.00 80.06 80 ILE A CA 1
ATOM 635 C C . ILE A 1 80 ? 14.442 1.385 -6.233 1.00 80.06 80 ILE A C 1
ATOM 637 O O . ILE A 1 80 ? 14.912 0.439 -6.857 1.00 80.06 80 ILE A O 1
ATOM 641 N N . SER A 1 81 ? 15.119 2.518 -6.031 1.00 81.31 81 SER A N 1
ATOM 642 C CA . SER A 1 81 ? 16.476 2.733 -6.546 1.00 81.31 81 SER A CA 1
ATOM 643 C C . SER A 1 81 ? 17.428 1.621 -6.108 1.00 81.31 81 SER A C 1
ATOM 645 O O . SER A 1 81 ? 18.087 1.019 -6.954 1.00 81.31 81 SER A O 1
ATOM 647 N N . ASP A 1 82 ? 17.425 1.285 -4.817 1.00 81.94 82 ASP A N 1
ATOM 648 C CA . ASP A 1 82 ? 18.282 0.235 -4.268 1.00 81.94 82 ASP A CA 1
ATOM 649 C C . ASP A 1 82 ? 17.967 -1.130 -4.901 1.00 81.94 82 ASP A C 1
ATOM 651 O O . ASP A 1 82 ? 18.868 -1.836 -5.348 1.00 81.94 82 ASP A O 1
ATOM 655 N N . ILE A 1 83 ? 16.682 -1.490 -5.025 1.00 77.25 83 ILE A N 1
ATOM 656 C CA . ILE A 1 83 ? 16.242 -2.751 -5.646 1.00 77.25 83 ILE A CA 1
ATOM 657 C C . ILE A 1 83 ? 16.653 -2.832 -7.123 1.00 77.25 83 ILE A C 1
ATOM 659 O O . ILE A 1 83 ? 17.059 -3.901 -7.587 1.00 77.25 83 ILE A O 1
ATOM 663 N N . PHE A 1 84 ? 16.530 -1.734 -7.873 1.00 72.25 84 PHE A N 1
ATOM 664 C CA . PHE A 1 84 ? 16.846 -1.698 -9.303 1.00 72.25 84 PHE A CA 1
ATOM 665 C C . PHE A 1 84 ? 18.356 -1.696 -9.583 1.00 72.25 84 PHE A C 1
ATOM 667 O O . PHE A 1 84 ? 18.775 -2.252 -10.604 1.00 72.25 84 PHE A O 1
ATOM 674 N N . ASP A 1 85 ? 19.175 -1.129 -8.692 1.00 71.88 85 ASP A N 1
ATOM 675 C CA . ASP A 1 85 ? 20.633 -1.080 -8.864 1.00 71.88 85 ASP A CA 1
ATOM 676 C C . ASP A 1 85 ? 21.300 -2.453 -8.654 1.00 71.88 85 ASP A C 1
ATOM 678 O O . ASP A 1 85 ? 22.339 -2.771 -9.249 1.00 71.88 85 ASP A O 1
ATOM 682 N N . PHE A 1 86 ? 20.626 -3.366 -7.943 1.00 60.69 86 PHE A N 1
ATOM 683 C CA . PHE A 1 86 ? 20.919 -4.797 -8.008 1.00 60.69 86 PHE A CA 1
ATOM 684 C C . PHE A 1 86 ? 20.525 -5.363 -9.384 1.00 60.69 86 PHE A C 1
ATOM 686 O O . PHE A 1 86 ? 19.606 -6.173 -9.511 1.00 60.69 86 PHE A O 1
ATOM 693 N N . ARG A 1 87 ? 21.298 -5.017 -10.427 1.00 53.97 87 ARG A N 1
ATOM 694 C CA . ARG A 1 87 ? 21.198 -5.432 -11.848 1.00 53.97 87 ARG A CA 1
ATOM 695 C C . ARG A 1 87 ? 21.072 -6.949 -12.104 1.00 53.97 87 ARG A C 1
ATOM 697 O O . ARG A 1 87 ? 20.973 -7.373 -13.253 1.00 53.97 87 ARG A O 1
ATOM 704 N N . LYS A 1 88 ? 21.098 -7.783 -11.060 1.00 56.25 88 LYS A N 1
ATOM 705 C CA . LYS A 1 88 ? 20.948 -9.245 -11.096 1.00 56.25 88 LYS A CA 1
ATOM 706 C C . LYS A 1 88 ? 19.617 -9.758 -10.536 1.00 56.25 88 LYS A C 1
ATOM 708 O O . LYS A 1 88 ? 19.298 -10.924 -10.784 1.00 56.25 88 LYS A O 1
ATOM 713 N N . ILE A 1 89 ? 18.847 -8.955 -9.794 1.00 64.19 89 ILE A N 1
ATOM 714 C CA . ILE A 1 89 ? 17.549 -9.396 -9.276 1.00 64.19 89 ILE A CA 1
ATOM 715 C C . ILE A 1 89 ? 16.609 -9.606 -10.463 1.00 64.19 89 ILE A C 1
ATOM 717 O O . ILE A 1 89 ? 16.235 -8.695 -11.199 1.00 64.19 89 ILE A O 1
ATOM 721 N N . ARG A 1 90 ? 16.288 -10.877 -10.719 1.00 74.75 90 ARG A N 1
ATOM 722 C CA . ARG A 1 90 ? 15.370 -11.241 -11.796 1.00 74.75 90 ARG A CA 1
ATOM 723 C C . ARG A 1 90 ? 13.987 -10.728 -11.423 1.00 74.75 90 ARG A C 1
ATOM 725 O O . ARG A 1 90 ? 13.532 -10.979 -10.312 1.00 74.75 90 ARG A O 1
ATOM 732 N N . ILE A 1 91 ? 13.281 -10.148 -12.392 1.00 78.50 91 ILE A N 1
ATOM 733 C CA . ILE A 1 91 ? 11.871 -9.739 -12.270 1.00 78.50 91 ILE A CA 1
ATOM 734 C C . ILE A 1 91 ? 10.990 -10.831 -11.630 1.00 78.50 91 ILE A C 1
ATOM 736 O O . ILE A 1 91 ? 10.093 -10.531 -10.855 1.00 78.50 91 ILE A O 1
ATOM 740 N N . ARG A 1 92 ? 11.340 -12.108 -11.858 1.00 81.81 92 ARG A N 1
ATOM 741 C CA . ARG A 1 92 ? 10.723 -13.298 -11.249 1.00 81.81 92 ARG A CA 1
ATOM 742 C C . ARG A 1 92 ? 10.719 -13.267 -9.714 1.00 81.81 92 ARG A C 1
ATOM 744 O O . ARG A 1 92 ? 9.722 -13.664 -9.125 1.00 81.81 92 ARG A O 1
ATOM 751 N N . TYR A 1 93 ? 11.792 -12.803 -9.069 1.00 85.81 93 TYR A N 1
ATOM 752 C CA . TYR A 1 93 ? 11.857 -12.695 -7.606 1.00 85.81 93 TYR A CA 1
ATOM 753 C C . TYR A 1 93 ? 10.941 -11.589 -7.082 1.00 85.81 93 TYR A C 1
ATOM 755 O O . TYR A 1 93 ? 10.233 -11.810 -6.108 1.00 85.81 93 TYR A O 1
ATOM 763 N N . ILE A 1 94 ? 10.892 -10.439 -7.765 1.00 84.62 94 ILE A N 1
ATOM 764 C CA . ILE A 1 94 ? 9.982 -9.341 -7.408 1.00 84.62 94 ILE A CA 1
ATOM 765 C C . ILE A 1 94 ? 8.531 -9.823 -7.510 1.00 84.62 94 ILE A C 1
ATOM 767 O O . ILE A 1 94 ? 7.774 -9.680 -6.555 1.00 84.62 94 ILE A O 1
ATOM 771 N N . THR A 1 95 ? 8.162 -10.474 -8.618 1.00 86.00 95 THR A N 1
ATOM 772 C CA . THR A 1 95 ? 6.823 -11.055 -8.801 1.00 86.00 95 THR A CA 1
ATOM 773 C C . THR A 1 95 ? 6.478 -12.067 -7.705 1.00 86.00 95 THR A C 1
ATOM 775 O O . THR A 1 95 ? 5.360 -12.054 -7.196 1.00 86.00 95 THR A O 1
ATOM 778 N N . PHE A 1 96 ? 7.425 -12.922 -7.308 1.00 91.06 96 PHE A N 1
ATOM 779 C CA . PHE A 1 96 ? 7.207 -13.906 -6.247 1.00 91.06 96 PHE A CA 1
ATOM 780 C C . PHE A 1 96 ? 6.980 -13.248 -4.877 1.00 91.06 96 PHE A C 1
ATOM 782 O O . PHE A 1 96 ? 6.031 -13.600 -4.180 1.00 91.06 96 PHE A O 1
ATOM 789 N N . THR A 1 97 ? 7.785 -12.245 -4.515 1.00 89.88 97 THR A N 1
ATOM 790 C CA . THR A 1 97 ? 7.615 -11.486 -3.265 1.00 89.88 97 THR A CA 1
ATOM 791 C C . THR A 1 97 ? 6.277 -10.745 -3.225 1.00 89.88 97 THR A C 1
ATOM 793 O O . THR A 1 97 ? 5.575 -10.797 -2.218 1.00 89.88 97 THR A O 1
ATOM 796 N N . VAL A 1 98 ? 5.888 -10.101 -4.329 1.00 92.19 98 VAL A N 1
ATOM 797 C CA . VAL A 1 98 ? 4.586 -9.428 -4.482 1.00 92.19 98 VAL A CA 1
ATOM 798 C C . VAL A 1 98 ? 3.434 -10.411 -4.253 1.00 92.19 98 VAL A C 1
ATOM 800 O O . VAL A 1 98 ? 2.511 -10.110 -3.497 1.00 92.19 98 VAL A O 1
ATOM 803 N N . LEU A 1 99 ? 3.508 -11.603 -4.856 1.00 94.31 99 LEU A N 1
ATOM 804 C CA . LEU A 1 99 ? 2.490 -12.642 -4.703 1.00 94.31 99 LEU A CA 1
ATOM 805 C C . LEU A 1 99 ? 2.379 -13.117 -3.248 1.00 94.31 99 LEU A C 1
ATOM 807 O O . LEU A 1 99 ? 1.269 -13.262 -2.742 1.00 94.31 99 LEU A O 1
ATOM 811 N N . ILE A 1 100 ? 3.508 -13.309 -2.558 1.00 95.56 100 ILE A N 1
ATOM 812 C CA . ILE A 1 100 ? 3.518 -13.684 -1.137 1.00 95.56 100 ILE A CA 1
ATOM 813 C C . ILE A 1 100 ? 2.839 -12.611 -0.284 1.00 95.56 100 ILE A C 1
ATOM 815 O O . ILE A 1 100 ? 1.983 -12.947 0.530 1.00 95.56 100 ILE A O 1
ATOM 819 N N . ILE A 1 101 ? 3.180 -1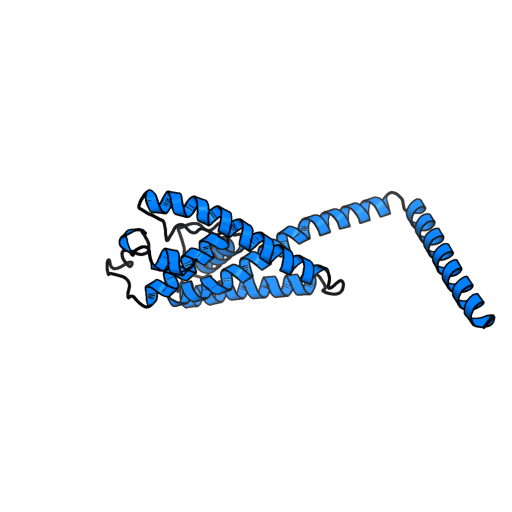1.331 -0.476 1.00 95.94 101 ILE A N 1
ATOM 820 C CA . ILE A 1 101 ? 2.577 -10.220 0.283 1.00 95.94 101 ILE A CA 1
ATOM 821 C C . ILE A 1 101 ? 1.063 -10.162 0.044 1.00 95.94 101 ILE A C 1
ATOM 823 O O . ILE A 1 101 ? 0.302 -9.952 0.992 1.00 95.94 101 ILE A O 1
ATOM 827 N N . PHE A 1 102 ? 0.628 -10.377 -1.200 1.00 96.62 102 PHE A N 1
ATOM 828 C CA . PHE A 1 102 ? -0.784 -10.388 -1.573 1.00 96.62 102 PHE A CA 1
ATOM 829 C C . PHE A 1 102 ? -1.543 -11.545 -0.912 1.00 96.62 102 PHE A C 1
ATOM 831 O O . PHE A 1 102 ? -2.544 -11.318 -0.235 1.00 96.62 102 PHE A O 1
ATOM 838 N N . VAL A 1 103 ? -1.044 -12.780 -1.045 1.00 96.94 103 VAL A N 1
ATOM 839 C CA . VAL A 1 103 ? -1.674 -13.974 -0.453 1.00 96.94 103 VAL A CA 1
ATOM 840 C C . VAL A 1 103 ? -1.705 -13.877 1.071 1.00 96.94 103 VAL A C 1
ATOM 842 O O . VAL A 1 103 ? -2.731 -14.179 1.678 1.00 96.94 103 VAL A O 1
ATOM 845 N N . LEU A 1 104 ? -0.621 -13.398 1.690 1.00 96.94 104 LEU A N 1
ATOM 846 C CA . LEU A 1 104 ? -0.572 -13.151 3.130 1.00 96.94 104 LEU A CA 1
ATOM 847 C C . LEU A 1 104 ? -1.665 -12.164 3.563 1.00 96.94 104 LEU A C 1
ATOM 849 O O . LEU A 1 104 ? -2.311 -12.395 4.581 1.00 96.94 104 LEU A O 1
ATOM 853 N N . GLY A 1 105 ? -1.905 -11.113 2.771 1.00 96.25 105 GLY A N 1
ATOM 854 C CA . GLY A 1 105 ? -3.009 -10.172 2.969 1.00 96.25 105 GLY A CA 1
ATOM 855 C C . GLY A 1 105 ? -4.359 -10.876 3.059 1.00 96.25 105 GLY A C 1
ATOM 856 O O . GLY A 1 105 ? -5.025 -10.792 4.090 1.00 96.25 105 GLY A O 1
ATOM 857 N N . VAL A 1 106 ? -4.715 -11.641 2.022 1.00 97.44 106 VAL A N 1
ATOM 858 C CA . VAL A 1 106 ? -6.003 -12.354 1.949 1.00 97.44 106 VAL A CA 1
ATOM 859 C C . VAL A 1 106 ? -6.185 -13.296 3.138 1.00 97.44 106 VAL A C 1
ATOM 861 O O . VAL A 1 106 ? -7.230 -13.279 3.791 1.00 97.44 106 VAL A O 1
ATOM 864 N N . VAL A 1 107 ? -5.163 -14.104 3.432 1.00 97.19 107 VAL A N 1
ATOM 865 C CA . VAL A 1 107 ? -5.215 -15.122 4.487 1.00 97.19 107 VAL A CA 1
ATOM 866 C C . VAL A 1 107 ? -5.370 -14.473 5.860 1.00 97.19 107 VAL A C 1
ATOM 868 O O . VAL A 1 107 ? -6.269 -14.842 6.612 1.00 97.19 107 VAL A O 1
ATOM 871 N N . VAL A 1 108 ? -4.533 -13.487 6.195 1.00 96.50 108 VAL A N 1
ATOM 872 C CA . VAL A 1 108 ? -4.586 -12.853 7.518 1.00 96.50 108 VAL A CA 1
ATOM 873 C C . VAL A 1 108 ? -5.902 -12.103 7.703 1.00 96.50 108 VAL A C 1
ATOM 875 O O . VAL A 1 108 ? -6.537 -12.288 8.736 1.00 96.50 108 VAL A O 1
ATOM 878 N N . ILE A 1 109 ? -6.364 -11.349 6.699 1.00 95.88 109 ILE A N 1
ATOM 879 C CA . ILE A 1 109 ? -7.647 -10.629 6.756 1.00 95.88 109 ILE A CA 1
ATOM 880 C C . ILE A 1 109 ? -8.814 -11.591 7.002 1.00 95.88 109 ILE A C 1
ATOM 882 O O . ILE A 1 109 ? -9.684 -11.301 7.825 1.00 95.88 109 ILE A O 1
ATOM 886 N N . HIS A 1 110 ? -8.828 -12.741 6.325 1.00 96.19 110 HIS A N 1
ATOM 887 C CA . HIS A 1 110 ? -9.853 -13.766 6.518 1.00 96.19 110 HIS A CA 1
ATOM 888 C C . HIS A 1 110 ? -9.930 -14.233 7.976 1.00 96.19 110 HIS A C 1
ATOM 890 O O . HIS A 1 110 ? -11.015 -14.285 8.554 1.00 96.19 110 HIS A O 1
ATOM 896 N N . PHE A 1 111 ? -8.781 -14.496 8.604 1.00 95.31 111 PHE A N 1
ATOM 897 C CA . PHE A 1 111 ? -8.736 -14.962 9.990 1.00 95.31 111 PHE A CA 1
ATOM 898 C C . PHE A 1 111 ? -8.964 -13.852 11.024 1.00 95.31 111 PHE A C 1
ATOM 900 O O . PHE A 1 111 ? -9.644 -14.090 12.024 1.00 95.31 111 PHE A O 1
ATOM 907 N N . THR A 1 112 ? -8.419 -12.649 10.819 1.00 94.00 112 THR A N 1
ATOM 908 C CA . THR A 1 112 ? -8.505 -11.562 11.810 1.00 94.00 112 THR A CA 1
ATOM 909 C C . THR A 1 112 ? -9.867 -10.886 11.817 1.00 94.00 112 THR A C 1
ATOM 911 O O . THR A 1 112 ? -10.395 -10.599 12.889 1.00 94.00 112 THR A O 1
ATOM 914 N N . GLU A 1 113 ? -10.442 -10.638 10.638 1.00 92.38 113 GLU A N 1
ATOM 915 C CA . GLU A 1 113 ? -11.728 -9.941 10.500 1.00 92.38 113 GLU A CA 1
ATOM 916 C C . GLU A 1 113 ? -12.914 -10.907 10.363 1.00 92.38 113 GLU A C 1
ATOM 918 O O . GLU A 1 113 ? -14.062 -10.478 10.430 1.00 92.38 113 GLU A O 1
ATOM 923 N N . LYS A 1 114 ? -12.659 -12.217 10.208 1.00 93.69 114 LYS A N 1
ATOM 924 C CA . LYS A 1 114 ? -13.688 -13.258 10.011 1.00 93.69 114 LYS A CA 1
ATOM 925 C C . LYS A 1 114 ? -14.596 -12.997 8.801 1.00 93.69 114 LYS A C 1
ATOM 927 O O . LYS A 1 114 ? -15.750 -13.423 8.773 1.00 93.69 114 LYS A O 1
ATOM 932 N N . TYR A 1 115 ? -14.084 -12.288 7.800 1.00 93.62 115 TYR A N 1
ATOM 933 C CA . TYR A 1 115 ? -14.784 -12.053 6.542 1.00 93.62 115 TYR A CA 1
ATOM 934 C C . TYR A 1 115 ? -14.814 -13.318 5.682 1.00 93.62 115 TYR A C 1
ATOM 936 O O . TYR A 1 115 ? -13.936 -14.167 5.784 1.00 93.62 115 TYR A O 1
ATOM 944 N N . ASN A 1 116 ? -15.814 -13.456 4.807 1.00 95.81 116 ASN A N 1
ATOM 945 C CA . ASN A 1 116 ? -15.806 -14.519 3.799 1.00 95.81 116 ASN A CA 1
ATOM 946 C C . ASN A 1 116 ? -14.646 -14.308 2.800 1.00 95.81 116 ASN A C 1
ATOM 948 O O . ASN A 1 116 ? -14.076 -13.221 2.713 1.00 95.81 116 ASN A O 1
ATOM 952 N N . PHE A 1 117 ? -14.303 -15.339 2.022 1.00 96.12 117 PHE A N 1
ATOM 953 C CA . PHE A 1 117 ? -13.187 -15.258 1.070 1.00 96.12 117 PHE A CA 1
ATOM 954 C C . PHE A 1 117 ? -13.316 -14.076 0.093 1.00 96.12 117 PHE A C 1
ATOM 956 O O . PHE A 1 117 ? -12.336 -13.376 -0.151 1.00 96.12 117 PHE A O 1
ATOM 963 N N . GLY A 1 118 ? -14.524 -13.821 -0.424 1.00 96.25 118 GLY A N 1
ATOM 964 C CA . GLY A 1 118 ? -14.784 -12.723 -1.360 1.00 96.25 118 GLY A CA 1
ATOM 965 C C . GLY A 1 118 ? -14.478 -11.350 -0.763 1.00 96.25 118 GLY A C 1
ATOM 966 O O . GLY A 1 118 ? -13.753 -10.569 -1.369 1.00 96.25 118 GLY A O 1
ATOM 967 N N . ASN A 1 119 ? -14.946 -11.084 0.455 1.00 96.06 119 ASN A N 1
ATOM 968 C CA . ASN A 1 119 ? -14.716 -9.826 1.160 1.00 96.06 119 ASN A CA 1
ATOM 969 C C . ASN A 1 119 ? -13.254 -9.679 1.601 1.00 96.06 119 ASN A C 1
ATOM 971 O O . ASN A 1 119 ? -12.714 -8.577 1.555 1.00 96.06 119 ASN A O 1
ATOM 975 N N . SER A 1 120 ? -12.587 -10.773 1.987 1.00 96.75 120 SER A N 1
ATOM 976 C CA . SER A 1 120 ? -11.151 -10.755 2.292 1.00 96.75 120 SER A CA 1
ATOM 977 C C . SER A 1 120 ? -10.313 -10.434 1.056 1.00 96.75 120 SER A C 1
ATOM 979 O O . SER A 1 120 ? -9.389 -9.623 1.128 1.00 96.75 120 SER A O 1
ATOM 981 N N . LEU A 1 121 ? -10.648 -11.036 -0.088 1.00 97.06 121 LEU A N 1
ATOM 982 C CA . LEU A 1 121 ? -9.990 -10.762 -1.362 1.00 97.06 121 LEU A CA 1
ATOM 983 C C . LEU A 1 121 ? -10.251 -9.326 -1.819 1.00 97.06 121 LEU A C 1
ATOM 985 O O . LEU A 1 121 ? -9.312 -8.626 -2.186 1.00 97.06 121 LEU A O 1
ATOM 989 N N . TYR A 1 122 ? -11.504 -8.879 -1.742 1.00 96.88 122 TYR A N 1
ATOM 990 C CA . TYR A 1 122 ? -11.901 -7.513 -2.053 1.00 96.88 122 TYR A CA 1
ATOM 991 C C . TYR A 1 122 ? -11.126 -6.504 -1.206 1.00 96.88 122 TYR A C 1
ATOM 993 O O . TYR A 1 122 ? -10.412 -5.679 -1.767 1.00 96.88 122 TYR A O 1
ATOM 1001 N N . LEU A 1 123 ? -11.155 -6.629 0.127 1.00 96.25 123 LEU A N 1
ATOM 1002 C CA . LEU A 1 123 ? -10.409 -5.733 1.012 1.00 96.25 123 LEU A CA 1
ATOM 1003 C C . LEU A 1 123 ? -8.913 -5.749 0.683 1.00 96.25 123 LEU A C 1
ATOM 1005 O O . LEU A 1 123 ? -8.294 -4.690 0.617 1.00 96.25 123 LEU A O 1
ATOM 1009 N N . THR A 1 124 ? -8.335 -6.923 0.407 1.00 96.88 124 THR A N 1
ATOM 1010 C CA . THR A 1 124 ? -6.926 -7.032 0.000 1.00 96.88 124 THR A CA 1
ATOM 1011 C C . THR A 1 124 ? -6.651 -6.236 -1.269 1.00 96.88 124 THR A C 1
ATOM 1013 O O . THR A 1 124 ? -5.713 -5.448 -1.281 1.00 96.88 124 THR A O 1
ATOM 1016 N N . ILE A 1 125 ? -7.460 -6.401 -2.319 1.00 96.19 125 ILE A N 1
ATOM 1017 C CA . ILE A 1 125 ? -7.291 -5.681 -3.588 1.00 96.19 125 ILE A CA 1
ATOM 1018 C C . ILE A 1 125 ? -7.411 -4.176 -3.356 1.00 96.19 125 ILE A C 1
ATOM 1020 O O . ILE A 1 125 ? -6.496 -3.444 -3.714 1.00 96.19 125 ILE A O 1
ATOM 1024 N N . MET A 1 126 ? -8.472 -3.731 -2.680 1.00 95.56 126 MET A N 1
ATOM 1025 C CA . MET A 1 126 ? -8.735 -2.318 -2.393 1.00 95.56 126 MET A CA 1
ATOM 1026 C C . MET A 1 126 ? -7.608 -1.653 -1.600 1.00 95.56 126 MET A C 1
ATOM 1028 O O . MET A 1 126 ? -7.262 -0.498 -1.860 1.00 95.56 126 MET A O 1
ATOM 1032 N N . SER A 1 127 ? -7.020 -2.399 -0.664 1.00 95.44 127 SER A N 1
ATOM 1033 C CA . SER A 1 127 ? -5.835 -1.994 0.091 1.00 95.44 127 SER A CA 1
ATOM 1034 C C . SER A 1 127 ? -4.598 -1.906 -0.800 1.00 95.44 127 SER A C 1
ATOM 1036 O O . SER A 1 127 ? -3.857 -0.928 -0.763 1.00 95.44 127 SER A O 1
ATOM 1038 N N . PHE A 1 128 ? -4.357 -2.959 -1.584 1.00 95.06 128 PHE A N 1
ATOM 1039 C CA . PHE A 1 128 ? -3.137 -3.154 -2.357 1.00 95.06 128 PHE A CA 1
ATOM 1040 C C . PHE A 1 128 ? -3.031 -2.141 -3.494 1.00 95.06 128 PHE A C 1
ATOM 1042 O O . PHE A 1 128 ? -1.954 -1.622 -3.755 1.00 95.06 128 PHE A O 1
ATOM 1049 N N . THR A 1 129 ? -4.155 -1.816 -4.132 1.00 93.62 129 THR A N 1
ATOM 1050 C CA . THR A 1 129 ? -4.239 -0.805 -5.192 1.00 93.62 129 THR A CA 1
ATOM 1051 C C . THR A 1 129 ? -4.457 0.609 -4.658 1.00 93.62 129 THR A C 1
ATOM 1053 O O . THR A 1 129 ? -4.687 1.512 -5.458 1.00 93.62 129 THR A O 1
ATOM 1056 N N . SER A 1 130 ? -4.448 0.793 -3.330 1.00 92.94 130 SER A N 1
ATOM 1057 C CA . SER A 1 130 ? -4.701 2.066 -2.643 1.00 92.94 130 SER A CA 1
ATOM 1058 C C . SER A 1 130 ? -5.985 2.782 -3.082 1.00 92.94 130 SER A C 1
ATOM 1060 O O . SER A 1 130 ? -5.998 4.003 -3.191 1.00 92.94 130 SER A O 1
ATOM 1062 N N . VAL A 1 131 ? -7.058 2.031 -3.364 1.00 95.00 131 VAL A N 1
ATOM 1063 C CA . VAL A 1 131 ? -8.373 2.614 -3.701 1.00 95.00 131 VAL A CA 1
ATOM 1064 C C . VAL A 1 131 ? -9.196 2.864 -2.434 1.00 95.00 131 VAL A C 1
ATOM 1066 O O . VAL A 1 131 ? -9.819 3.911 -2.328 1.00 95.00 131 VAL A O 1
ATOM 1069 N N . GLY A 1 132 ? -9.187 1.904 -1.497 1.00 92.12 132 GLY A N 1
ATOM 1070 C CA . GLY A 1 132 ? -9.723 2.027 -0.134 1.00 92.12 132 GLY A CA 1
ATOM 1071 C C . GLY A 1 132 ? -11.132 2.616 0.014 1.00 92.12 132 GLY A C 1
ATOM 1072 O O . GLY A 1 132 ? -11.285 3.750 0.452 1.00 92.12 132 GLY A O 1
ATOM 1073 N N . TYR A 1 133 ? -12.172 1.827 -0.261 1.00 91.62 133 TYR A N 1
ATOM 1074 C CA . TYR A 1 133 ? -13.553 2.204 0.074 1.00 91.62 133 TYR A CA 1
ATOM 1075 C C . TYR A 1 133 ? -13.882 1.971 1.567 1.00 91.62 133 TYR A C 1
ATOM 1077 O O . TYR A 1 133 ? -13.234 1.163 2.229 1.00 91.62 133 TYR A O 1
ATOM 1085 N N . ASP A 1 134 ? -14.891 2.682 2.089 1.00 86.50 134 ASP A N 1
ATOM 1086 C CA . ASP A 1 134 ? -15.335 2.620 3.504 1.00 86.50 134 ASP A CA 1
ATOM 1087 C C . ASP A 1 134 ? -16.340 1.486 3.791 1.00 86.50 134 ASP A C 1
ATOM 1089 O O . ASP A 1 134 ? -16.845 1.328 4.899 1.00 86.50 134 ASP A O 1
ATOM 1093 N N . ASP A 1 135 ? -16.707 0.701 2.782 1.00 89.75 135 ASP A N 1
ATOM 1094 C CA . ASP A 1 135 ? -17.711 -0.358 2.908 1.00 89.75 135 ASP A CA 1
ATOM 1095 C C . ASP A 1 135 ? -17.191 -1.563 3.705 1.00 89.75 135 ASP A C 1
ATOM 1097 O O . ASP A 1 135 ? -17.923 -2.162 4.499 1.00 89.75 135 ASP A O 1
ATOM 1101 N N . ILE A 1 136 ? -15.915 -1.905 3.520 1.00 91.88 136 ILE A N 1
ATOM 1102 C CA . ILE A 1 136 ? -15.220 -2.962 4.249 1.00 91.88 136 ILE A CA 1
ATOM 1103 C C . ILE A 1 136 ? -13.859 -2.428 4.689 1.00 91.88 136 ILE A C 1
ATOM 1105 O O . ILE A 1 136 ? -13.050 -1.993 3.877 1.00 91.88 136 ILE A O 1
ATOM 1109 N N . SER A 1 137 ? -13.586 -2.500 5.989 1.00 91.81 137 SER A N 1
ATOM 1110 C CA . SER A 1 137 ? -12.345 -2.007 6.591 1.00 91.81 137 SER A CA 1
ATOM 1111 C C . SER A 1 137 ? -11.924 -2.867 7.787 1.00 91.81 137 SER A C 1
ATOM 1113 O O . SER A 1 137 ? -12.615 -3.820 8.174 1.00 91.81 137 SER A O 1
ATOM 1115 N N . PHE A 1 138 ? -10.754 -2.567 8.356 1.00 92.38 138 PHE A N 1
ATOM 1116 C CA . PHE A 1 138 ? -10.210 -3.280 9.511 1.00 92.38 138 PHE A CA 1
ATOM 1117 C C . PHE A 1 138 ? -10.909 -2.832 10.792 1.00 92.38 138 PHE A C 1
ATOM 1119 O O . PHE A 1 138 ? -10.596 -1.785 11.366 1.00 92.38 138 PHE A O 1
ATOM 1126 N N . LYS A 1 139 ? -11.840 -3.649 11.284 1.00 87.75 139 LYS A N 1
ATOM 1127 C CA . LYS A 1 139 ? -12.588 -3.342 12.502 1.00 87.75 139 LYS A CA 1
ATOM 1128 C C . LYS A 1 139 ? -11.836 -3.822 13.735 1.00 87.75 139 LYS A C 1
ATOM 1130 O O . LYS A 1 139 ? -11.762 -3.080 14.721 1.00 87.75 139 LYS A O 1
ATOM 1135 N N . SER A 1 140 ? -11.237 -5.012 13.678 1.00 88.88 140 SER A N 1
ATOM 1136 C CA . SER A 1 140 ? -10.598 -5.645 14.834 1.00 88.88 140 SER A CA 1
ATOM 1137 C C . SER A 1 140 ? -9.298 -4.946 15.270 1.00 88.88 140 SER A C 1
ATOM 1139 O O . SER A 1 140 ? -8.534 -4.428 14.456 1.00 88.88 140 SER A O 1
ATOM 1141 N N . SER A 1 141 ? -8.994 -4.963 16.576 1.00 86.50 141 SER A N 1
ATOM 1142 C CA . SER A 1 141 ? -7.729 -4.400 17.095 1.00 86.50 141 SER A CA 1
ATOM 1143 C C . SER A 1 141 ? -6.496 -5.078 16.478 1.00 86.50 141 SER A C 1
ATOM 1145 O O . SER A 1 141 ? -5.529 -4.407 16.120 1.00 86.50 141 SER A O 1
ATOM 1147 N N . HIS A 1 142 ? -6.541 -6.405 16.327 1.00 89.38 142 HIS A N 1
ATOM 1148 C CA . HIS A 1 142 ? -5.448 -7.194 15.751 1.00 89.38 142 HIS A CA 1
ATOM 1149 C C . HIS A 1 142 ? -5.304 -6.954 14.243 1.00 89.38 142 HIS A C 1
ATOM 1151 O O . HIS A 1 142 ? -4.186 -6.820 13.751 1.00 89.38 142 HIS A O 1
ATOM 1157 N N . GLY A 1 143 ? -6.419 -6.831 13.522 1.00 92.38 143 GLY A N 1
ATOM 1158 C CA . GLY A 1 143 ? -6.426 -6.517 12.097 1.00 92.38 143 GLY A CA 1
ATOM 1159 C C . GLY A 1 143 ? -5.888 -5.121 11.805 1.00 92.38 143 GLY A C 1
ATOM 1160 O O . GLY A 1 143 ? -5.090 -4.964 10.889 1.00 92.38 143 GLY A O 1
ATOM 1161 N N . ARG A 1 144 ? -6.203 -4.116 12.632 1.00 91.44 144 ARG A N 1
ATOM 1162 C CA . ARG A 1 144 ? -5.615 -2.766 12.511 1.00 91.44 144 ARG A CA 1
ATOM 1163 C C . ARG A 1 144 ? -4.104 -2.757 12.743 1.00 91.44 144 ARG A C 1
ATOM 1165 O O . ARG A 1 144 ? -3.383 -2.043 12.044 1.00 91.44 144 ARG A O 1
ATOM 1172 N N . LEU A 1 145 ? -3.612 -3.543 13.705 1.00 91.31 145 LEU A N 1
ATOM 1173 C CA . LEU A 1 145 ? -2.173 -3.706 13.933 1.00 91.31 145 LEU A CA 1
ATOM 1174 C C . LEU A 1 145 ? -1.497 -4.357 12.721 1.00 91.31 145 LEU A C 1
ATOM 1176 O O . LEU A 1 145 ? -0.484 -3.853 12.242 1.00 91.31 145 LEU A O 1
ATOM 1180 N N . PHE A 1 146 ? -2.086 -5.433 12.200 1.00 95.00 146 PHE A N 1
ATOM 1181 C CA . PHE A 1 146 ? -1.624 -6.068 10.971 1.00 95.00 146 PHE A CA 1
ATOM 1182 C C . PHE A 1 146 ? -1.607 -5.078 9.799 1.00 95.00 146 PHE A C 1
ATOM 1184 O O . PHE A 1 146 ? -0.562 -4.886 9.181 1.00 95.00 146 PHE A O 1
ATOM 1191 N N . ALA A 1 147 ? -2.720 -4.384 9.547 1.00 94.19 147 ALA A N 1
ATOM 1192 C CA . ALA A 1 147 ? -2.854 -3.393 8.484 1.00 94.19 147 ALA A CA 1
ATOM 1193 C C . ALA A 1 147 ? -1.794 -2.290 8.590 1.00 94.19 147 ALA A C 1
ATOM 1195 O O . ALA A 1 147 ? -1.213 -1.892 7.586 1.00 94.19 147 ALA A O 1
ATOM 1196 N N . SER A 1 148 ? -1.473 -1.847 9.808 1.00 91.44 148 SER A N 1
ATOM 1197 C CA . SER A 1 148 ? -0.459 -0.812 10.044 1.00 91.44 148 SER A CA 1
ATOM 1198 C C . SER A 1 148 ? 0.935 -1.196 9.528 1.00 91.44 148 SER A C 1
ATOM 1200 O O . SER A 1 148 ? 1.704 -0.326 9.131 1.00 91.44 148 SER A O 1
ATOM 1202 N N . ILE A 1 149 ? 1.272 -2.486 9.524 1.00 93.06 149 ILE A N 1
ATOM 1203 C CA . ILE A 1 149 ? 2.558 -2.987 9.019 1.00 93.06 149 ILE A CA 1
ATOM 1204 C C . ILE A 1 149 ? 2.418 -3.394 7.551 1.00 93.06 149 ILE A C 1
ATOM 1206 O O . ILE A 1 149 ? 3.216 -3.007 6.698 1.00 93.06 149 ILE A O 1
ATOM 1210 N N . TRP A 1 150 ? 1.380 -4.170 7.251 1.00 96.12 150 TRP A N 1
ATOM 1211 C CA . TRP A 1 150 ? 1.180 -4.781 5.947 1.00 96.12 150 TRP A CA 1
ATOM 1212 C C . TRP A 1 150 ? 0.886 -3.758 4.846 1.00 96.12 150 TRP A C 1
ATOM 1214 O O . TRP A 1 150 ? 1.411 -3.909 3.747 1.00 96.12 150 TRP A O 1
ATOM 1224 N N . LEU A 1 151 ? 0.144 -2.678 5.123 1.00 94.69 151 LEU A N 1
ATOM 1225 C CA . LEU A 1 151 ? -0.173 -1.662 4.109 1.00 94.69 151 LEU A CA 1
ATOM 1226 C C . LEU A 1 151 ? 1.074 -0.957 3.566 1.00 94.69 151 LEU A C 1
ATOM 1228 O O . LEU A 1 151 ? 1.113 -0.620 2.385 1.00 94.69 151 LEU A O 1
ATOM 1232 N N . ILE A 1 152 ? 2.117 -0.776 4.379 1.00 91.50 152 ILE A N 1
ATOM 1233 C CA . ILE A 1 152 ? 3.385 -0.189 3.918 1.00 91.50 152 ILE A CA 1
ATOM 1234 C C . ILE A 1 152 ? 4.059 -1.124 2.902 1.00 91.50 152 ILE A C 1
ATOM 1236 O O . ILE A 1 152 ? 4.518 -0.683 1.845 1.00 91.50 152 ILE A O 1
ATOM 1240 N N . LEU A 1 153 ? 4.072 -2.428 3.193 1.00 93.00 153 LEU A N 1
ATOM 1241 C CA . LEU A 1 153 ? 4.628 -3.450 2.303 1.00 93.00 153 LEU A CA 1
ATOM 1242 C C . LEU A 1 153 ? 3.802 -3.588 1.017 1.00 93.00 153 LEU A C 1
ATOM 1244 O O . LEU A 1 153 ? 4.370 -3.608 -0.073 1.00 93.00 153 LEU A O 1
ATOM 1248 N N . ALA A 1 154 ? 2.474 -3.634 1.140 1.00 94.06 154 ALA A N 1
ATOM 1249 C CA . ALA A 1 154 ? 1.544 -3.728 0.018 1.00 94.06 154 ALA A CA 1
ATOM 1250 C C . ALA A 1 154 ? 1.660 -2.518 -0.919 1.00 94.06 154 ALA A C 1
ATOM 1252 O O . ALA A 1 154 ? 1.791 -2.688 -2.129 1.00 94.06 154 ALA A O 1
ATOM 1253 N N . THR A 1 155 ? 1.721 -1.304 -0.365 1.00 91.62 155 THR A N 1
ATOM 1254 C CA . THR A 1 155 ? 1.884 -0.077 -1.160 1.00 91.62 155 THR A CA 1
ATOM 1255 C C . THR A 1 155 ? 3.234 -0.073 -1.879 1.00 91.62 155 THR A C 1
ATOM 1257 O O . THR A 1 155 ? 3.299 0.197 -3.073 1.00 91.62 155 THR A O 1
ATOM 1260 N N . THR A 1 156 ? 4.319 -0.465 -1.205 1.00 90.25 156 THR A N 1
ATOM 1261 C CA . THR A 1 156 ? 5.642 -0.580 -1.848 1.00 90.25 156 THR A CA 1
ATOM 1262 C C . THR A 1 156 ? 5.615 -1.586 -3.005 1.00 90.25 156 THR A C 1
ATOM 1264 O O . THR A 1 156 ? 6.129 -1.312 -4.091 1.00 90.25 156 THR A O 1
ATOM 1267 N N . ALA A 1 157 ? 4.967 -2.736 -2.805 1.00 91.19 157 ALA A N 1
ATOM 1268 C CA . ALA A 1 157 ? 4.787 -3.756 -3.831 1.00 91.19 157 ALA A CA 1
ATOM 1269 C C . ALA A 1 157 ? 3.970 -3.242 -5.033 1.00 91.19 157 ALA A C 1
ATOM 1271 O O . ALA A 1 157 ? 4.358 -3.474 -6.178 1.00 91.19 157 ALA A O 1
ATOM 1272 N N . TRP A 1 158 ? 2.891 -2.495 -4.794 1.00 91.62 158 TRP A N 1
ATOM 1273 C CA . TRP A 1 158 ? 2.088 -1.868 -5.846 1.00 91.62 158 TRP A CA 1
ATOM 1274 C C . TRP A 1 158 ? 2.889 -0.856 -6.674 1.00 91.62 158 TRP A C 1
ATOM 1276 O O . TRP A 1 158 ? 2.893 -0.918 -7.905 1.00 91.62 158 TRP A O 1
ATOM 1286 N N . TYR A 1 159 ? 3.659 0.014 -6.018 1.00 88.38 159 TYR A N 1
ATOM 1287 C CA . TYR A 1 159 ? 4.529 0.973 -6.703 1.00 88.38 159 TYR A CA 1
ATOM 1288 C C . TYR A 1 159 ? 5.598 0.284 -7.563 1.00 88.38 159 TYR A C 1
ATOM 1290 O O . TYR A 1 159 ? 5.895 0.755 -8.665 1.00 88.38 159 TYR A O 1
ATOM 1298 N N . LEU A 1 160 ? 6.154 -0.847 -7.117 1.00 85.94 160 LEU A N 1
ATOM 1299 C CA . LEU A 1 160 ? 7.083 -1.642 -7.928 1.00 85.94 160 LEU A CA 1
ATOM 1300 C C . LEU A 1 160 ? 6.420 -2.154 -9.214 1.00 85.94 160 LEU A C 1
ATOM 1302 O O . LEU A 1 160 ? 7.022 -2.060 -10.283 1.00 85.94 160 LEU A O 1
ATOM 1306 N N . ILE A 1 161 ? 5.177 -2.642 -9.135 1.00 86.62 161 ILE A N 1
ATOM 1307 C CA . ILE A 1 161 ? 4.416 -3.088 -10.313 1.00 86.62 161 ILE A CA 1
ATOM 1308 C C . ILE A 1 161 ? 4.234 -1.932 -11.302 1.00 86.62 161 ILE A C 1
ATOM 1310 O O . ILE A 1 161 ? 4.520 -2.094 -12.491 1.00 86.62 161 ILE A O 1
ATOM 1314 N N . LEU A 1 162 ? 3.825 -0.755 -10.819 1.00 87.44 162 LEU A N 1
ATOM 1315 C CA . LEU A 1 162 ? 3.621 0.422 -11.668 1.00 87.44 162 LEU A CA 1
ATOM 1316 C C . LEU A 1 162 ? 4.910 0.860 -12.380 1.00 87.44 162 LEU A C 1
ATOM 1318 O O . LEU A 1 162 ? 4.872 1.215 -13.557 1.00 87.44 162 LEU A O 1
ATOM 1322 N N . ASN A 1 163 ? 6.062 0.774 -11.711 1.00 84.06 163 ASN A N 1
ATOM 1323 C CA . ASN A 1 163 ? 7.357 1.140 -12.295 1.00 84.06 163 ASN A CA 1
ATOM 1324 C C . ASN A 1 163 ? 7.895 0.105 -13.301 1.00 84.06 163 ASN A C 1
ATOM 1326 O O . ASN A 1 163 ? 8.702 0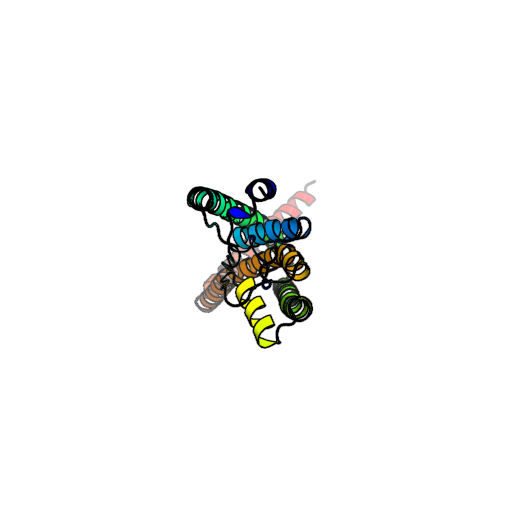.443 -14.168 1.00 84.06 163 ASN A O 1
ATOM 1330 N N . ILE A 1 164 ? 7.434 -1.147 -13.243 1.00 82.31 164 ILE A N 1
ATOM 1331 C CA . ILE A 1 164 ? 7.813 -2.191 -14.205 1.00 82.31 164 ILE A CA 1
ATOM 1332 C C . ILE A 1 164 ? 7.154 -1.962 -15.575 1.00 82.31 164 ILE A C 1
ATOM 1334 O O . ILE A 1 164 ? 7.775 -2.240 -16.604 1.00 82.31 164 ILE A O 1
ATOM 1338 N N . VAL A 1 165 ? 5.924 -1.437 -15.621 1.00 85.25 165 VAL A N 1
ATOM 1339 C CA . VAL A 1 165 ? 5.161 -1.277 -16.874 1.00 85.25 165 VAL A CA 1
ATOM 1340 C C . VAL A 1 165 ? 5.912 -0.426 -17.917 1.00 85.25 165 VAL A C 1
ATOM 1342 O O . VAL A 1 165 ? 6.120 -0.921 -19.030 1.00 85.25 165 VAL A O 1
ATOM 1345 N N . PRO A 1 166 ? 6.422 0.784 -17.601 1.00 86.19 166 PRO A N 1
ATOM 1346 C CA . PRO A 1 166 ? 7.227 1.568 -18.540 1.00 86.19 166 PRO A CA 1
ATOM 1347 C C . PRO A 1 166 ? 8.484 0.840 -19.025 1.00 86.19 166 PRO A C 1
ATOM 1349 O O . PRO A 1 166 ? 8.885 1.000 -20.179 1.00 86.19 166 PRO A O 1
ATOM 1352 N N . ILE A 1 167 ? 9.105 0.019 -18.171 1.00 83.31 167 ILE A N 1
ATOM 1353 C CA . ILE A 1 167 ? 10.304 -0.756 -18.516 1.00 83.31 167 ILE A CA 1
ATOM 1354 C C . ILE A 1 167 ? 9.959 -1.827 -19.549 1.00 83.31 167 ILE A C 1
ATOM 1356 O O . ILE A 1 167 ? 10.685 -1.978 -20.534 1.00 83.31 167 ILE A O 1
ATOM 1360 N N . ILE A 1 168 ? 8.845 -2.539 -19.356 1.00 83.75 168 ILE A N 1
ATOM 1361 C CA . ILE A 1 168 ? 8.353 -3.540 -20.309 1.00 83.75 168 ILE A CA 1
ATOM 1362 C C . ILE A 1 168 ? 8.011 -2.870 -21.640 1.00 83.75 168 ILE A C 1
ATOM 1364 O O . ILE A 1 168 ? 8.485 -3.328 -22.677 1.00 83.75 168 ILE A O 1
ATOM 1368 N N . ILE A 1 169 ? 7.271 -1.757 -21.623 1.00 88.50 169 ILE A N 1
ATOM 1369 C CA . ILE A 1 169 ? 6.904 -1.015 -22.840 1.00 88.50 169 ILE A CA 1
ATOM 1370 C C . ILE A 1 169 ? 8.158 -0.544 -23.585 1.00 88.50 169 ILE A C 1
ATOM 1372 O O . ILE A 1 169 ? 8.276 -0.735 -24.796 1.00 88.50 169 ILE A O 1
ATOM 1376 N N . LYS A 1 170 ? 9.131 0.035 -22.869 1.00 88.31 170 LYS A N 1
ATOM 1377 C CA . LYS A 1 170 ? 10.395 0.503 -23.456 1.00 88.31 170 LYS A CA 1
ATOM 1378 C C . LYS A 1 170 ? 11.226 -0.651 -24.016 1.00 88.31 170 LYS A C 1
ATOM 1380 O O . LYS A 1 170 ? 11.889 -0.478 -25.037 1.00 88.31 170 LYS A O 1
ATOM 1385 N N . ARG A 1 171 ? 11.202 -1.819 -23.367 1.00 85.88 171 ARG A N 1
ATOM 1386 C CA . ARG A 1 171 ? 11.880 -3.030 -23.845 1.00 85.88 171 ARG A CA 1
ATOM 1387 C C . ARG A 1 171 ? 11.222 -3.569 -25.111 1.00 85.88 171 ARG A C 1
ATOM 1389 O O . ARG A 1 171 ? 11.913 -3.763 -26.099 1.00 85.88 171 ARG A O 1
ATOM 1396 N N . HIS A 1 172 ? 9.901 -3.701 -25.105 1.00 88.00 172 HIS A N 1
ATOM 1397 C CA . HIS A 1 172 ? 9.139 -4.170 -26.255 1.00 88.00 172 HIS A CA 1
ATOM 1398 C C . HIS A 1 172 ? 9.311 -3.250 -27.473 1.00 88.00 172 HIS A C 1
ATOM 1400 O O . HIS A 1 172 ? 9.564 -3.727 -28.575 1.00 88.00 172 HIS A O 1
ATOM 1406 N N . ARG A 1 173 ? 9.280 -1.922 -27.272 1.00 90.25 173 ARG A N 1
ATOM 1407 C CA . ARG A 1 173 ? 9.563 -0.945 -28.338 1.00 90.25 173 ARG A CA 1
ATOM 1408 C C . ARG A 1 173 ? 10.962 -1.130 -28.929 1.00 90.25 173 ARG A C 1
ATOM 1410 O O . ARG A 1 173 ? 11.107 -1.119 -30.146 1.00 90.25 173 ARG A O 1
ATOM 1417 N N . ARG A 1 174 ? 11.976 -1.324 -28.080 1.00 86.25 174 ARG A N 1
ATOM 1418 C CA . ARG A 1 174 ? 13.358 -1.551 -28.522 1.00 86.25 174 ARG A CA 1
ATOM 1419 C C . ARG A 1 174 ? 13.481 -2.823 -29.358 1.00 86.25 174 ARG A C 1
ATOM 1421 O O . ARG A 1 174 ? 14.145 -2.797 -30.384 1.00 86.25 174 ARG A O 1
ATOM 1428 N N . ASP A 1 175 ? 12.835 -3.909 -28.943 1.00 86.19 175 ASP A N 1
ATOM 1429 C CA . ASP A 1 175 ? 12.876 -5.180 -29.675 1.00 86.19 175 ASP A CA 1
ATOM 1430 C C . ASP A 1 175 ? 12.220 -5.041 -31.063 1.00 86.19 175 ASP A C 1
ATOM 1432 O O . ASP A 1 175 ? 12.759 -5.532 -32.056 1.00 86.19 175 ASP A O 1
ATOM 1436 N N . HIS A 1 176 ? 11.124 -4.279 -31.164 1.00 88.62 176 HIS A N 1
ATOM 1437 C CA . HIS A 1 176 ? 10.517 -3.923 -32.450 1.00 88.62 176 HIS A CA 1
ATOM 1438 C C . HIS A 1 176 ? 11.424 -3.047 -33.332 1.00 88.62 176 HIS A C 1
ATOM 1440 O O . HIS A 1 176 ? 11.491 -3.264 -34.541 1.00 88.62 176 HIS A O 1
ATOM 1446 N N . GLU A 1 177 ? 12.136 -2.070 -32.763 1.00 87.44 177 GLU A N 1
ATOM 1447 C CA . GLU A 1 177 ? 13.102 -1.247 -33.510 1.00 87.44 177 GLU A CA 1
ATOM 1448 C C . GLU A 1 177 ? 14.287 -2.076 -34.025 1.00 87.44 177 GLU A C 1
ATOM 1450 O O . GLU A 1 177 ? 14.693 -1.913 -35.176 1.00 87.44 177 GLU A O 1
ATOM 1455 N N . LEU A 1 178 ? 14.795 -3.010 -33.212 1.00 86.69 178 LEU A N 1
ATOM 1456 C CA . LEU A 1 178 ? 15.866 -3.935 -33.595 1.00 86.69 178 LEU A CA 1
ATOM 1457 C C . LEU A 1 178 ? 15.456 -4.835 -34.765 1.00 86.69 178 LEU A C 1
ATOM 1459 O O . LEU A 1 178 ? 16.240 -5.038 -35.689 1.00 86.69 178 LEU A O 1
ATOM 1463 N N . GLN A 1 179 ? 14.218 -5.331 -34.759 1.00 89.06 179 GLN A N 1
ATOM 1464 C CA . GLN A 1 179 ? 13.679 -6.112 -35.875 1.00 89.06 179 GLN A CA 1
ATOM 1465 C C . GLN A 1 179 ? 13.508 -5.279 -37.151 1.00 89.06 179 GLN A C 1
ATOM 1467 O O . GLN A 1 179 ? 13.624 -5.816 -38.250 1.00 89.06 179 GLN A O 1
ATOM 1472 N N . ARG A 1 180 ? 13.249 -3.972 -37.025 1.00 91.44 180 ARG A N 1
ATOM 1473 C CA . ARG A 1 180 ? 13.046 -3.075 -38.169 1.00 91.44 180 ARG A CA 1
ATOM 1474 C C . ARG A 1 180 ? 14.348 -2.704 -38.883 1.00 91.44 180 ARG A C 1
ATOM 1476 O O . ARG A 1 180 ? 14.322 -2.494 -40.092 1.00 91.44 180 ARG A O 1
ATOM 1483 N N . TYR A 1 181 ? 15.470 -2.639 -38.162 1.00 87.88 181 TYR A N 1
ATOM 1484 C CA . TYR A 1 181 ? 16.774 -2.238 -38.708 1.00 87.88 181 TYR A CA 1
ATOM 1485 C C . TYR A 1 181 ? 17.908 -3.208 -38.319 1.00 87.88 181 TYR A C 1
ATOM 1487 O O . TYR A 1 181 ? 18.847 -2.818 -37.617 1.00 87.88 181 TYR A O 1
ATOM 1495 N N . PRO A 1 182 ? 17.878 -4.467 -38.796 1.00 84.44 182 PRO A N 1
ATOM 1496 C CA . PRO A 1 182 ? 18.863 -5.480 -38.407 1.00 84.44 182 PRO A CA 1
ATOM 1497 C C . PRO A 1 182 ? 20.292 -5.146 -38.871 1.00 84.44 182 PRO A C 1
ATOM 1499 O O . PRO A 1 182 ? 21.255 -5.455 -38.171 1.00 84.44 182 PRO A O 1
ATOM 1502 N N . SER A 1 183 ? 20.451 -4.462 -40.012 1.00 87.38 183 SER A N 1
ATOM 1503 C CA . SER A 1 183 ? 21.764 -4.086 -40.563 1.00 87.38 183 SER A CA 1
ATOM 1504 C C . SER A 1 183 ? 22.499 -3.038 -39.720 1.00 87.38 183 SER A C 1
ATOM 1506 O O . SER A 1 183 ? 23.703 -3.155 -39.501 1.00 87.38 183 SER A O 1
ATOM 1508 N N . ILE A 1 184 ? 21.780 -2.036 -39.200 1.00 82.25 184 ILE A N 1
ATOM 1509 C CA . ILE A 1 184 ? 22.347 -0.993 -38.328 1.00 82.25 184 ILE A CA 1
ATOM 1510 C C . ILE A 1 184 ? 22.822 -1.615 -37.008 1.00 82.25 184 ILE A C 1
ATOM 1512 O O . ILE A 1 184 ? 23.858 -1.227 -36.459 1.00 82.25 184 ILE A O 1
ATOM 1516 N N . TYR A 1 185 ? 22.097 -2.615 -36.505 1.00 78.69 185 TYR A N 1
ATOM 1517 C CA . TYR A 1 185 ? 22.475 -3.314 -35.282 1.00 78.69 185 TYR A CA 1
ATOM 1518 C C . TYR A 1 185 ? 23.746 -4.159 -35.446 1.00 78.69 185 TYR A C 1
ATOM 1520 O O . TYR A 1 185 ? 24.634 -4.092 -34.593 1.00 78.69 185 TYR A O 1
ATOM 1528 N N . ASP A 1 186 ? 23.872 -4.913 -36.543 1.00 83.25 186 ASP A N 1
ATOM 1529 C CA . ASP A 1 186 ? 25.088 -5.698 -36.801 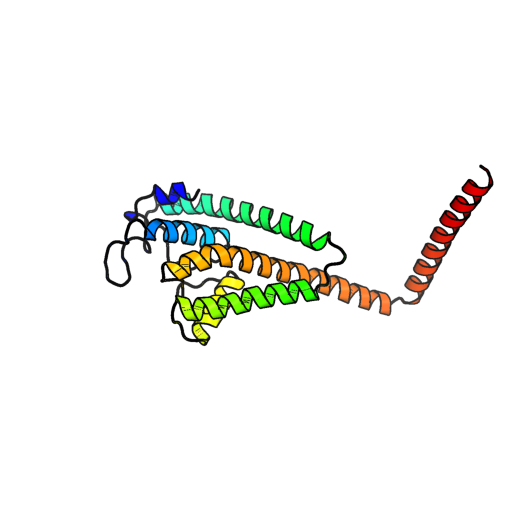1.00 83.25 186 ASP A CA 1
ATOM 1530 C C . ASP A 1 186 ? 26.306 -4.772 -36.970 1.00 83.25 186 ASP A C 1
ATOM 1532 O O . ASP A 1 186 ? 27.349 -4.985 -36.353 1.00 83.25 186 ASP A O 1
ATOM 1536 N N . LEU A 1 187 ? 26.148 -3.658 -37.696 1.00 84.31 187 LEU A N 1
ATOM 1537 C CA . LEU A 1 187 ? 27.220 -2.678 -37.887 1.00 84.31 187 LEU A CA 1
ATOM 1538 C C . LEU A 1 187 ? 27.672 -2.034 -36.563 1.00 84.31 187 LEU A C 1
ATOM 1540 O O . LEU A 1 187 ? 28.865 -1.984 -36.272 1.00 84.31 187 LEU A O 1
ATOM 1544 N N . THR A 1 188 ? 26.735 -1.582 -35.725 1.00 82.69 188 THR A N 1
ATOM 1545 C CA . THR A 1 188 ? 27.066 -0.986 -34.415 1.00 82.69 188 THR A CA 1
ATOM 1546 C C . THR A 1 188 ? 27.690 -1.994 -33.450 1.00 82.69 188 THR A C 1
ATOM 1548 O O . THR A 1 188 ? 28.580 -1.639 -32.673 1.00 82.69 188 THR A O 1
ATOM 1551 N N . THR A 1 189 ? 27.274 -3.261 -33.516 1.00 82.31 189 THR A N 1
ATOM 1552 C CA . THR A 1 189 ? 27.869 -4.344 -32.723 1.00 82.31 189 THR A CA 1
ATOM 1553 C C . THR A 1 189 ? 29.301 -4.629 -33.168 1.00 82.31 189 THR A C 1
ATOM 1555 O O . THR A 1 189 ? 30.187 -4.725 -32.317 1.00 82.31 189 THR A O 1
ATOM 1558 N N . ARG A 1 190 ? 29.556 -4.685 -34.482 1.00 83.31 190 ARG A N 1
ATOM 1559 C CA . ARG A 1 190 ? 30.907 -4.841 -35.044 1.00 83.31 190 ARG A CA 1
ATOM 1560 C C . ARG A 1 190 ? 31.833 -3.694 -34.642 1.00 83.31 190 ARG A C 1
ATOM 1562 O O . ARG A 1 190 ? 32.907 -3.967 -34.119 1.00 83.31 190 ARG A O 1
ATOM 1569 N N . ILE A 1 191 ? 31.391 -2.439 -34.770 1.00 84.06 191 ILE A N 1
ATOM 1570 C CA . ILE A 1 191 ? 32.180 -1.258 -34.366 1.00 84.06 191 ILE A CA 1
ATOM 1571 C C . ILE A 1 191 ? 32.544 -1.318 -32.873 1.00 84.06 191 ILE A C 1
ATOM 1573 O O . ILE A 1 191 ? 33.700 -1.124 -32.503 1.00 84.06 191 ILE A O 1
ATOM 1577 N N . ARG A 1 192 ? 31.581 -1.651 -32.000 1.00 85.56 192 ARG A N 1
ATOM 1578 C CA . ARG A 1 192 ? 31.827 -1.760 -30.551 1.00 85.56 192 ARG A CA 1
ATOM 1579 C C . ARG A 1 192 ? 32.812 -2.885 -30.206 1.00 85.56 192 ARG A C 1
ATOM 1581 O O . ARG A 1 192 ? 33.560 -2.764 -29.235 1.00 85.56 192 ARG A O 1
ATOM 1588 N N . LEU A 1 193 ? 32.798 -3.986 -30.957 1.00 83.75 193 LEU A N 1
ATOM 1589 C CA . LEU A 1 193 ? 33.765 -5.069 -30.786 1.00 83.75 193 LEU A CA 1
ATOM 1590 C C . LEU A 1 193 ? 35.158 -4.631 -31.234 1.00 83.75 193 LEU A C 1
ATOM 1592 O O . LEU A 1 193 ? 36.099 -4.810 -30.467 1.00 83.75 193 LEU A O 1
ATOM 1596 N N . GLU A 1 194 ? 35.290 -4.009 -32.407 1.00 85.06 194 GLU A N 1
ATOM 1597 C CA . GLU A 1 194 ? 36.579 -3.501 -32.891 1.00 85.06 194 GLU A CA 1
ATOM 1598 C C . GLU A 1 194 ? 37.212 -2.502 -31.917 1.00 85.06 194 GLU A C 1
ATOM 1600 O O . GLU A 1 194 ? 38.389 -2.644 -31.582 1.00 85.06 194 GLU A O 1
ATOM 1605 N N . GLU A 1 195 ? 36.436 -1.559 -31.372 1.00 86.31 195 GLU A N 1
ATOM 1606 C CA . GLU A 1 195 ? 36.928 -0.659 -30.323 1.00 86.31 195 GLU A CA 1
ATOM 1607 C C . GLU A 1 195 ? 37.398 -1.434 -29.091 1.00 86.31 195 GLU A C 1
ATOM 1609 O O . GLU A 1 195 ? 38.511 -1.221 -28.608 1.00 86.31 195 GLU A O 1
ATOM 1614 N N . LYS A 1 196 ? 36.591 -2.378 -28.593 1.00 83.75 196 LYS A N 1
ATOM 1615 C CA . LYS A 1 196 ? 36.947 -3.172 -27.413 1.00 83.75 196 LYS A CA 1
ATOM 1616 C C . LYS A 1 196 ? 38.243 -3.963 -27.624 1.00 83.75 196 LYS A C 1
ATOM 1618 O O . LYS A 1 196 ? 39.083 -3.983 -26.727 1.00 83.75 196 LYS A O 1
ATOM 1623 N N . TYR A 1 197 ? 38.429 -4.585 -28.788 1.00 81.50 197 TYR A N 1
ATOM 1624 C CA . TYR A 1 197 ? 39.660 -5.312 -29.109 1.00 81.50 197 TYR A CA 1
ATOM 1625 C C . TYR A 1 197 ? 40.862 -4.377 -29.254 1.00 81.50 197 TYR A C 1
ATOM 1627 O O . TYR A 1 197 ? 41.946 -4.739 -28.805 1.00 81.50 197 TYR A O 1
ATOM 1635 N N . LYS A 1 198 ? 40.669 -3.160 -29.773 1.00 82.75 198 LYS A N 1
ATOM 1636 C CA . LYS A 1 198 ? 41.719 -2.136 -29.855 1.00 82.75 198 LYS A CA 1
ATOM 1637 C C . LYS A 1 198 ? 42.210 -1.695 -28.473 1.00 82.75 198 LYS A C 1
ATOM 1639 O O . LYS A 1 198 ? 43.413 -1.564 -28.260 1.00 82.75 198 LYS A O 1
ATOM 1644 N N . TYR A 1 199 ? 41.306 -1.522 -27.507 1.00 77.62 199 TYR A N 1
ATOM 1645 C CA . TYR A 1 199 ? 41.689 -1.221 -26.122 1.00 77.62 199 TYR A CA 1
ATOM 1646 C C . TYR A 1 199 ? 42.415 -2.390 -25.448 1.00 77.62 199 TYR A C 1
ATOM 1648 O O . TYR A 1 199 ? 43.406 -2.175 -24.755 1.00 77.62 199 TYR A O 1
ATOM 1656 N N . VAL A 1 200 ? 41.965 -3.628 -25.674 1.00 78.62 200 VAL A N 1
ATOM 1657 C CA . VAL A 1 200 ? 42.624 -4.825 -25.124 1.00 78.62 200 VAL A CA 1
ATOM 1658 C C . VAL A 1 200 ? 44.008 -5.034 -25.741 1.00 78.62 200 VAL A C 1
ATOM 1660 O O . VAL A 1 200 ? 44.949 -5.341 -25.014 1.00 78.62 200 VAL A O 1
ATOM 1663 N N . SER A 1 201 ? 44.172 -4.822 -27.050 1.00 76.75 201 SER A N 1
ATOM 1664 C CA . SER A 1 201 ? 45.478 -4.946 -27.704 1.00 76.75 201 SER A CA 1
ATOM 1665 C C . SER A 1 201 ? 46.458 -3.882 -27.214 1.00 76.75 201 SER A C 1
ATOM 1667 O O . SER A 1 201 ? 47.603 -4.214 -26.938 1.00 76.75 201 SER A O 1
ATOM 1669 N N . LEU A 1 202 ? 46.012 -2.630 -27.046 1.00 79.81 202 LEU A N 1
ATOM 1670 C CA . LEU A 1 202 ? 46.819 -1.550 -26.461 1.00 79.81 202 LEU A CA 1
ATOM 1671 C C . LEU A 1 202 ? 47.214 -1.847 -25.008 1.00 79.81 202 LEU A C 1
ATOM 1673 O O . LEU A 1 202 ? 48.356 -1.613 -24.621 1.00 79.81 202 LEU A O 1
ATOM 1677 N N . PHE A 1 203 ? 46.295 -2.404 -24.216 1.00 78.19 203 PHE A N 1
ATOM 1678 C CA . PHE A 1 203 ? 46.567 -2.812 -22.839 1.00 78.19 203 PHE A CA 1
ATOM 1679 C C . PHE A 1 203 ? 47.614 -3.935 -22.763 1.00 78.19 203 PHE A C 1
ATOM 1681 O O . PHE A 1 203 ? 48.553 -3.842 -21.977 1.00 78.19 203 PHE A O 1
ATOM 1688 N N . LEU A 1 204 ? 47.506 -4.958 -23.619 1.00 76.06 204 LEU A N 1
ATOM 1689 C CA . LEU A 1 204 ? 48.499 -6.036 -23.708 1.00 76.06 204 LEU A CA 1
ATOM 1690 C C . LEU A 1 204 ? 49.863 -5.526 -24.199 1.00 76.06 204 LEU A C 1
ATOM 1692 O O . LEU A 1 204 ? 50.890 -5.927 -23.661 1.00 76.06 204 LEU A O 1
ATOM 1696 N N . PHE A 1 205 ? 49.887 -4.600 -25.163 1.00 77.50 205 PHE A N 1
ATOM 1697 C CA . PHE A 1 205 ? 51.128 -3.977 -25.641 1.00 77.50 205 PHE A CA 1
ATOM 1698 C C . PHE A 1 205 ? 51.834 -3.174 -24.539 1.00 77.50 205 PHE A C 1
ATOM 1700 O O . PHE A 1 205 ? 53.054 -3.226 -24.421 1.00 77.50 205 PHE A O 1
ATOM 1707 N N . SER A 1 206 ? 51.073 -2.478 -23.688 1.00 75.69 206 SER A N 1
ATOM 1708 C CA . SER A 1 206 ? 51.618 -1.736 -22.545 1.00 75.69 206 SER A CA 1
ATOM 1709 C C . SER A 1 206 ? 52.236 -2.639 -21.474 1.00 75.69 206 SER A C 1
ATOM 1711 O O . SER A 1 206 ? 53.141 -2.188 -20.780 1.00 75.69 206 SER A O 1
ATOM 1713 N N . GLN A 1 207 ? 51.765 -3.879 -21.312 1.00 75.88 207 GLN A N 1
ATOM 1714 C CA . GLN A 1 207 ? 52.329 -4.829 -20.342 1.00 75.88 207 GLN A CA 1
ATOM 1715 C C . GLN A 1 207 ? 53.583 -5.552 -20.854 1.00 75.88 207 GLN A C 1
ATOM 1717 O O . GLN A 1 207 ? 54.325 -6.096 -20.051 1.00 75.88 207 GLN A O 1
ATOM 1722 N N . LEU A 1 208 ? 53.819 -5.556 -22.169 1.00 72.75 208 LEU A N 1
ATOM 1723 C CA . LEU A 1 208 ? 54.998 -6.159 -22.805 1.00 72.75 208 LEU A CA 1
ATOM 1724 C C . LEU A 1 208 ? 56.206 -5.207 -22.895 1.00 72.75 208 LEU A C 1
ATOM 1726 O O . LEU A 1 208 ? 57.301 -5.657 -23.218 1.00 72.75 208 LEU A O 1
ATOM 1730 N N . ILE A 1 209 ? 56.004 -3.905 -22.658 1.00 71.69 209 ILE A N 1
ATOM 1731 C CA . ILE A 1 20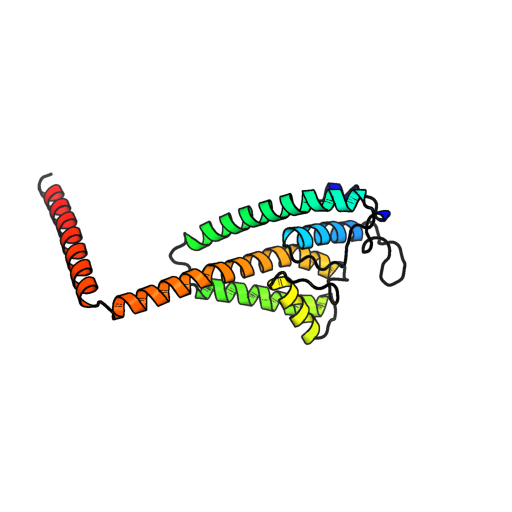9 ? 57.041 -2.856 -22.746 1.00 71.69 209 ILE A CA 1
ATOM 1732 C C . ILE A 1 209 ? 57.566 -2.438 -21.347 1.00 71.69 209 ILE A C 1
ATOM 1734 O O . ILE A 1 209 ? 58.550 -1.705 -21.259 1.00 71.69 209 ILE A O 1
ATOM 1738 N N . CYS A 1 210 ? 56.963 -2.937 -20.260 1.00 55.00 210 CYS A N 1
ATOM 1739 C CA . CYS A 1 210 ? 57.491 -2.854 -18.889 1.00 55.00 210 CYS A CA 1
ATOM 1740 C C . CYS A 1 210 ? 58.176 -4.164 -18.492 1.00 55.00 210 CYS A C 1
ATOM 1742 O O . CYS A 1 210 ? 59.174 -4.076 -17.745 1.00 55.00 210 CYS A O 1
#

Organism: NCBI:txid2320716

InterPro domains:
  IPR003280 Two pore domain potassium channel [PR01333] (40-68)
  IPR003280 Two pore domain potassium channel [PR01333] (129-138)
  IPR003280 Two pore domain potassium channel [PTHR11003] (30-173)
  IPR013099 Potassium channel domain [PF07885] (13-81)
  IPR013099 Potassium channel domain [PF07885] (97-165)

=== Feature glossary ===
The record interleaves many kinds of information about one protein. Here is each kind framed as the question it answers.

Q: What does the local fold look like, residue by residue?
A: The Foldseek 3Di string encodes local tertiary geometry as a 20-letter alphabet — one character per residue — derived from the relative positions of nearby Cα atoms. Unlike the amino-acid sequence, 3Di is a direct function of the 3D structure, so two proteins with the same fold have similar 3Di strings even at low sequence identity.

Q: Which residues are in helices, strands, or loops?
A: The SS8 string is DSSP's per-residue secondary-structure call. α-helix (H) means an i→i+4 H-bond ladder; β-strand (E) means the residue participates in a β-sheet; 3₁₀ (G) and π (I) are tighter and wider helices; T/S are turns/bends; '-' is loop.

Q: How big and how compact is the whole molecule?
A: Radius of gyration (Rg) is the root-mean-square distance of Cα atoms from their centroid — a single number for overall size and compactness. A globular domain of N residues has Rg ≈ 2.2·N^0.38 Å; an extended or disordered chain has a much larger Rg. The Cα contact count is the number of residue pairs whose Cα atoms are within 8 Å and are more than four positions apart in sequence — a standard proxy for tertiary packing density. The bounding box is the smallest axis-aligned box enclosing all Cα atoms.

Q: Where is each backbone atom in 3D?
A: Structure coordinates are given as an mmCIF _atom_site loop: one row per atom with element, residue name, chain id, sequence number, and x/y/z position in Å. Only the four main-chain atoms per residue are included here; side chains are omitted to keep the record compact.

Q: What is the amino-acid chain?
A: Primary structure: the covalent order of the twenty standard amino acids along the backbone. Two proteins with the same sequence will (almost always) fold to the same structure; two with 30% identity often share a fold but not the details.

Q: What if only a Cα trace is available?
A: Three-state secondary structure (P-SEA) collapses the eight DSSP classes into helix (a), strand (b), and coil (c). P-SEA assigns these from Cα geometry alone — distances and angles — without requiring backbone oxygens, so it works on any Cα trace.

Q: What family and function is it annotated with?
A: Database cross-references. InterPro integrates a dozen domain/family signature databases into unified entries with residue-range hits. GO terms attach function/process/location labels with evidence codes. CATH codes position the fold in a four-level structural taxonomy. Organism is the NCBI-taxonomy species name.

Q: How confident is the AlphaFold model at each residue?
A: pLDDT is the predicted lDDT-Cα score: AlphaFold's confidence that the local environment of each residue (all inter-atomic distances within 15 Å) is correctly placed. It is a per-residue number between 0 and 100, with higher meaning more reliable.

Q: How mobile is each atom in the crystal?
A: B-factor (Debye–Waller factor) reflects atomic displacement in the crystal lattice. It is an experimental observable (units Å²), not a prediction; low values mean the atom is pinned down, high values mean it moves or is heterogeneous across the crystal.

Q: Which residues are buried vs exposed?
A: SASA measures how much of the protein is reachable by solvent. It is computed by rolling a water-sized probe over the atomic surface and summing the exposed area (Å²). Per-residue SASA distinguishes core (buried, low SASA) from surface (exposed, high SASA) residues; total SASA is a whole-molecule size measure.

Q: What do the diagnostic plots show?
A: Plot images: a contact map (which residues are close in 3D, as an N×N binary image), a Ramachandran scatter (backbone torsion angles, revealing secondary-structure composition at a glance), and — for AlphaFold structures — a PAE heatmap (pairwise prediction confidence).

Q: What known structures does this most resemble?
A: The Foldseek neighbor list gives the closest experimentally determined structures in the PDB, ranked by structural alignment. TM-score near 1 means near-identical fold; near 0.3 means only rough topology match. This is how one finds what a novel AlphaFold prediction most resembles in the solved-structure universe.

Q: Are the domains correctly placed relative to each other?
A: Predicted aligned error is AlphaFold's pairwise confidence. Unlike pLDDT (per-residue), PAE is per-residue-pair and captures whether two parts of the structure are correctly placed relative to each other. Units are ångströms of expected positional error.

Q: What do the rendered images show?
A: Structure images are PyMOL renders from six orthogonal camera directions. Cartoon representation draws helices as coils and strands as arrows; sticks shows the backbone as bonds; surface shows the solvent-excluded envelope. Rainbow coloring maps sequence position to hue (blue→red, N→C); chain coloring assigns a distinct color per polypeptide.

Q: What are the backbone torsion angles?
A: φ (phi) and ψ (psi) are the two rotatable backbone dihedrals per residue: φ is the C(i-1)–N–Cα–C torsion, ψ is the N–Cα–C–N(i+1) torsion, both in degrees on (−180°, 180°]. α-helical residues cluster near (−60°, −45°); β-strand residues near (−120°, +130°). A Ramachandran plot is simply a scatter of (φ, ψ) for every residue.